Protein AF-A0A9E2PX39-F1 (afdb_monomer_lite)

Radius of gyration: 21.0 Å; chains: 1; bounding box: 62×56×50 Å

Secondary structure (DSSP, 8-state):
-PPTTPPPHHHHHHHHHHGGGGTTSEEEEES-TTTHHHHHHHHH-TT-EEEEE--SHHHHHHHHHHHT-----EE-SGGGGGGGGGGSSHHHHHHHHHHHHHHGGGSS--SHHHHHHHHHHHHHHHHHHHHHHHHHHHHHHH---SEEE-S-HHHHTTTS-TTSEEEEE--SSTTHHHHHHHHHHHHEE--PPP-----HHHHHHHHHHHTTSEEEEEESS--TTS-EEEEEEETTEEEEEEE---TTSPPEEEE---------PPPPPTT--

Sequence (273 aa):
MAFIGTINAETRKWLGNNGPAFDGRQVYVGCSGAFTVEQLLTRYAPKAKLWGNDVSLYSGVLGAYLAGQTFRLEVREEKFAWLSPYLADEEAKAATVMVLFEMLKYEKANNLFKQRHWMHYLNTFDKFHQGTVAKLQERKKETRIESYTSRDIFDLLDEIPQGAVVIAFLPTYAGGYERMFKRLEEIFDWDTPGYGLIDEDRKKRILTKMLERDYLYLDDHEWKGLPMVAVVRKARMKPVYIYSNMTALHRGVMKQQRHSEFVPFARLGDEDE

Foldseek 3Di:
DDFPQADDPLVLVQLLVLLCLQALFEEEEEQCRVVNSQLSNVVRRVNYAYEYEAQFPLVQLLQCLLQVHFWDKDFPDPVCNVCVVQPPGSLSSNLSLVLVLVLVVLVPVPDPVSVVSNVVCVVCVVVSSVVSSVVSVVSSVSGDHNHYDNEELLVVLVVDDQAHEYEYEDDADWPPVCVSRVVVCVGMDTPRYDYDICDPVNVVSSVVSNVSHWYKYKYLDDDPPFAWQEWEDEPPDRIITIGTPRPSRHRYYHYPDDPDDDDDDDPDDPVPD

Structure (mmCIF, N/CA/C/O backbone):
data_AF-A0A9E2PX39-F1
#
_entry.id   AF-A0A9E2PX39-F1
#
loop_
_atom_site.group_PDB
_atom_site.id
_atom_site.type_symbol
_atom_site.label_atom_id
_atom_site.label_alt_id
_atom_site.label_comp_id
_atom_site.label_asym_id
_atom_site.label_entity_id
_atom_site.label_seq_id
_atom_site.pdbx_PDB_ins_code
_atom_site.Cartn_x
_atom_site.Cartn_y
_atom_site.Cartn_z
_atom_site.occupancy
_atom_site.B_iso_or_equiv
_atom_site.auth_seq_id
_atom_site.auth_comp_id
_atom_site.auth_asym_id
_atom_site.auth_atom_id
_atom_site.pdbx_PDB_model_num
ATOM 1 N N . MET A 1 1 ? 15.849 4.634 -2.266 1.00 46.34 1 MET A N 1
ATOM 2 C CA . MET A 1 1 ? 14.468 4.798 -2.763 1.00 46.34 1 MET A CA 1
ATOM 3 C C . MET A 1 1 ? 13.531 4.816 -1.579 1.00 46.34 1 MET A C 1
ATOM 5 O O . MET A 1 1 ? 13.714 4.005 -0.680 1.00 46.34 1 MET A O 1
ATOM 9 N N . ALA A 1 2 ? 12.587 5.752 -1.565 1.00 56.06 2 ALA A N 1
ATOM 10 C CA . ALA A 1 2 ? 11.462 5.738 -0.638 1.00 56.06 2 ALA A CA 1
ATOM 11 C C . ALA A 1 2 ? 10.268 5.084 -1.350 1.00 56.06 2 ALA A C 1
ATOM 13 O O . ALA A 1 2 ? 10.069 5.342 -2.534 1.00 56.06 2 ALA A O 1
ATOM 14 N N . PHE A 1 3 ? 9.494 4.246 -0.659 1.00 63.44 3 PHE A N 1
ATOM 15 C CA . PHE A 1 3 ? 8.305 3.618 -1.240 1.00 63.44 3 PHE A CA 1
ATOM 16 C C . PHE A 1 3 ? 7.169 4.639 -1.394 1.00 63.44 3 PHE A C 1
ATOM 18 O O . PHE A 1 3 ? 6.905 5.434 -0.482 1.00 63.44 3 PHE A O 1
ATOM 25 N N . ILE A 1 4 ? 6.489 4.617 -2.539 1.00 69.69 4 ILE A N 1
ATOM 26 C CA . ILE A 1 4 ? 5.346 5.497 -2.811 1.00 69.69 4 ILE A CA 1
ATOM 27 C C . ILE A 1 4 ? 4.094 4.941 -2.128 1.00 69.69 4 ILE A C 1
ATOM 29 O O . ILE A 1 4 ? 3.886 3.736 -2.114 1.00 69.69 4 ILE A O 1
ATOM 33 N N . GLY A 1 5 ? 3.272 5.820 -1.544 1.00 71.69 5 GLY A N 1
ATOM 34 C CA . GLY A 1 5 ? 2.103 5.417 -0.750 1.00 71.69 5 GLY A CA 1
ATOM 35 C C . GLY A 1 5 ? 2.407 5.207 0.737 1.00 71.69 5 GLY A C 1
ATOM 36 O O . GLY A 1 5 ? 1.688 4.495 1.426 1.00 71.69 5 GLY A O 1
ATOM 37 N N . THR A 1 6 ? 3.488 5.808 1.246 1.00 81.56 6 THR A N 1
ATOM 38 C CA . THR A 1 6 ? 3.854 5.762 2.670 1.00 81.56 6 THR A CA 1
ATOM 39 C C . THR A 1 6 ? 3.131 6.865 3.451 1.00 81.56 6 THR A C 1
ATOM 41 O O . THR A 1 6 ? 3.206 8.040 3.081 1.00 81.56 6 THR A O 1
ATOM 44 N N . ILE A 1 7 ? 2.493 6.527 4.576 1.00 86.00 7 ILE A N 1
ATOM 45 C CA . ILE A 1 7 ? 1.929 7.529 5.498 1.00 86.00 7 ILE A CA 1
ATOM 46 C C . ILE A 1 7 ? 3.042 8.345 6.187 1.00 86.00 7 ILE A C 1
ATOM 48 O O . ILE A 1 7 ? 4.147 7.861 6.456 1.00 86.00 7 ILE A O 1
ATOM 52 N N . ASN A 1 8 ? 2.778 9.621 6.482 1.00 86.25 8 ASN A N 1
ATOM 53 C CA . ASN A 1 8 ? 3.804 10.521 7.019 1.00 86.25 8 ASN A CA 1
ATOM 54 C C . ASN A 1 8 ? 4.297 10.088 8.422 1.00 86.25 8 ASN A C 1
ATOM 56 O O . ASN A 1 8 ? 3.629 9.345 9.136 1.00 86.25 8 ASN A O 1
ATOM 60 N N . ALA A 1 9 ? 5.487 10.551 8.820 1.00 88.00 9 ALA A N 1
ATOM 61 C CA . ALA A 1 9 ? 6.159 10.110 10.049 1.00 88.00 9 ALA A CA 1
ATOM 62 C C . ALA A 1 9 ? 5.338 10.329 11.335 1.00 88.00 9 ALA A C 1
ATOM 64 O O . ALA A 1 9 ? 5.317 9.450 12.192 1.00 88.00 9 ALA A O 1
ATOM 65 N N . GLU A 1 10 ? 4.624 11.449 11.452 1.00 89.94 10 GLU A N 1
ATOM 66 C CA . GLU A 1 10 ? 3.798 11.737 12.630 1.00 89.94 10 GLU A CA 1
ATOM 67 C C . GLU A 1 10 ? 2.575 10.818 12.697 1.00 89.94 10 GLU A C 1
ATOM 69 O O . GLU A 1 10 ? 2.233 10.319 13.768 1.00 89.94 10 GLU A O 1
ATOM 74 N N . THR A 1 11 ? 1.956 10.516 11.550 1.00 89.94 11 THR A N 1
ATOM 75 C CA . THR A 1 11 ? 0.886 9.512 11.472 1.00 89.94 11 THR A CA 1
ATOM 76 C C . THR A 1 11 ? 1.407 8.125 11.841 1.00 89.94 11 THR A C 1
ATOM 78 O O . THR A 1 11 ? 0.744 7.421 12.595 1.00 89.94 11 THR A O 1
ATOM 81 N N . ARG A 1 12 ? 2.614 7.744 11.392 1.00 92.06 12 ARG A N 1
ATOM 82 C CA . ARG A 1 12 ? 3.245 6.473 11.791 1.00 92.06 12 ARG A CA 1
ATOM 83 C C . ARG A 1 12 ? 3.461 6.390 13.299 1.00 92.06 12 ARG A C 1
ATOM 85 O O . ARG A 1 12 ? 3.141 5.371 13.898 1.00 92.06 12 ARG A O 1
ATOM 92 N N . LYS A 1 13 ? 3.971 7.462 13.911 1.00 92.19 13 LYS A N 1
ATOM 93 C CA . LYS A 1 13 ? 4.187 7.543 15.362 1.00 92.19 13 LYS A CA 1
ATOM 94 C C . LYS A 1 13 ? 2.872 7.420 16.130 1.00 92.19 13 LYS A C 1
ATOM 96 O O . LYS A 1 13 ? 2.786 6.640 17.073 1.00 92.19 13 LYS A O 1
ATOM 101 N N . TRP A 1 14 ? 1.845 8.161 15.712 1.00 94.06 14 TRP A N 1
ATOM 102 C CA . TRP A 1 14 ? 0.529 8.084 16.341 1.00 94.06 14 TRP A CA 1
ATOM 103 C C . TRP A 1 14 ? -0.091 6.691 16.192 1.00 94.06 14 TRP A C 1
ATOM 105 O O . TRP A 1 14 ? -0.569 6.142 17.181 1.00 94.06 14 TRP A O 1
ATOM 115 N N . LEU A 1 15 ? -0.035 6.089 15.000 1.00 94.00 15 LEU A N 1
ATOM 116 C CA . LEU A 1 15 ? -0.575 4.750 14.769 1.00 94.00 15 LEU A CA 1
ATOM 117 C C . LEU A 1 15 ? 0.192 3.683 15.560 1.00 94.00 15 LEU A C 1
ATOM 119 O O . LEU A 1 15 ? -0.437 2.815 16.149 1.00 94.00 15 LEU A O 1
ATOM 123 N N . GLY A 1 16 ? 1.522 3.779 15.654 1.00 93.75 16 GLY A N 1
ATOM 124 C CA . GLY A 1 16 ? 2.330 2.876 16.479 1.00 93.75 16 GLY A CA 1
ATOM 125 C C . GLY A 1 16 ? 1.944 2.921 17.960 1.00 93.75 16 GLY A C 1
ATOM 126 O O . GLY A 1 16 ? 1.759 1.877 18.577 1.00 93.75 16 GLY A O 1
ATOM 127 N N . ASN A 1 17 ? 1.709 4.118 18.510 1.00 94.25 17 ASN A N 1
ATOM 128 C CA . ASN A 1 17 ? 1.218 4.278 19.886 1.00 94.25 17 ASN A CA 1
ATOM 129 C C . ASN A 1 17 ? -0.203 3.728 20.094 1.00 94.25 17 ASN A C 1
ATOM 131 O O . ASN A 1 17 ? -0.581 3.419 21.219 1.00 94.25 17 ASN A O 1
ATOM 135 N N . ASN A 1 18 ? -0.989 3.623 19.022 1.00 96.56 18 ASN A N 1
ATOM 136 C CA . ASN A 1 18 ? -2.349 3.089 19.038 1.00 96.56 18 ASN A CA 1
ATOM 137 C C . ASN A 1 18 ? -2.433 1.626 18.573 1.00 96.56 18 ASN A C 1
ATOM 139 O O . ASN A 1 18 ? -3.525 1.065 18.554 1.00 96.56 18 ASN A O 1
ATOM 143 N N . GLY A 1 19 ? -1.304 0.993 18.233 1.00 95.12 19 GLY A N 1
ATOM 144 C CA . GLY A 1 19 ? -1.237 -0.403 17.792 1.00 95.12 19 GLY A CA 1
ATOM 145 C C . GLY A 1 19 ? -1.994 -1.384 18.696 1.00 95.12 19 GLY A C 1
ATOM 146 O O . GLY A 1 19 ? -2.777 -2.171 18.164 1.00 95.12 19 GLY A O 1
ATOM 147 N N . PRO A 1 20 ? -1.892 -1.293 20.040 1.00 96.56 20 PRO A N 1
ATOM 148 C CA . PRO A 1 20 ? -2.621 -2.185 20.943 1.00 96.56 20 PRO A CA 1
ATOM 149 C C . PRO A 1 20 ? -4.145 -2.209 20.746 1.00 96.56 20 PRO A C 1
ATOM 151 O O . PRO A 1 20 ? -4.767 -3.230 21.017 1.00 96.56 20 PRO A O 1
ATOM 154 N N . ALA A 1 21 ? -4.758 -1.138 20.224 1.00 97.31 21 ALA A N 1
ATOM 155 C CA . ALA A 1 21 ? -6.198 -1.101 19.939 1.00 97.31 21 ALA A CA 1
ATOM 156 C C . ALA A 1 21 ? -6.625 -2.050 18.797 1.00 97.31 21 ALA A C 1
ATOM 158 O O . ALA A 1 21 ? -7.814 -2.337 18.633 1.00 97.31 21 ALA A O 1
ATOM 159 N N . PHE A 1 22 ? -5.663 -2.533 18.008 1.00 98.19 22 PHE A N 1
ATOM 160 C CA . PHE A 1 22 ? -5.862 -3.469 16.902 1.00 98.19 22 PHE A CA 1
ATOM 161 C C . PHE A 1 22 ? -5.425 -4.898 17.255 1.00 98.19 22 PHE A C 1
ATOM 163 O O . PHE A 1 22 ? -5.684 -5.818 16.477 1.00 98.19 22 PHE A O 1
ATOM 170 N N . ASP A 1 23 ? -4.763 -5.112 18.398 1.00 97.81 23 ASP A N 1
ATOM 171 C CA . ASP A 1 23 ? -4.173 -6.409 18.731 1.00 97.81 23 ASP A CA 1
ATOM 172 C C . ASP A 1 23 ? -5.246 -7.494 18.902 1.00 97.81 23 ASP A C 1
ATOM 174 O O . ASP A 1 23 ? -6.277 -7.293 19.541 1.00 97.81 23 ASP A O 1
ATOM 178 N N . GLY A 1 24 ? -5.022 -8.652 18.277 1.00 97.56 24 GLY A N 1
ATOM 179 C CA . GLY A 1 24 ? -5.975 -9.769 18.266 1.00 97.56 24 GLY A CA 1
ATOM 180 C C . GLY A 1 24 ? -7.207 -9.570 17.373 1.00 97.56 24 GLY A C 1
ATOM 181 O O . GLY A 1 24 ? -8.077 -10.441 17.344 1.00 97.56 24 GLY A O 1
ATOM 182 N N . ARG A 1 25 ? -7.302 -8.457 16.634 1.00 98.19 25 ARG A N 1
ATOM 183 C CA . ARG A 1 25 ? -8.437 -8.158 15.749 1.00 98.19 25 ARG A CA 1
ATOM 184 C C . ARG A 1 25 ? -8.169 -8.578 14.308 1.00 98.19 25 ARG A C 1
ATOM 186 O O . ARG A 1 25 ? -7.026 -8.762 13.894 1.00 98.19 25 ARG A O 1
ATOM 193 N N . GLN A 1 26 ? -9.243 -8.698 13.532 1.00 98.56 26 GLN A N 1
ATOM 194 C CA . GLN A 1 26 ? -9.159 -8.773 12.076 1.00 98.56 26 GLN A CA 1
ATOM 195 C C . GLN A 1 26 ? -9.143 -7.352 11.516 1.00 98.56 26 GLN A C 1
ATOM 197 O O . GLN A 1 26 ? -10.056 -6.583 11.813 1.00 98.56 26 GLN A O 1
ATOM 202 N N . VAL A 1 27 ? -8.115 -6.999 10.747 1.00 98.56 27 VAL A N 1
ATOM 203 C CA . VAL A 1 27 ? -7.910 -5.642 10.233 1.00 98.56 27 VAL A CA 1
ATOM 204 C C . VAL A 1 27 ? -7.732 -5.682 8.723 1.00 98.56 27 VAL A C 1
ATOM 206 O O . VAL A 1 27 ? -6.815 -6.322 8.215 1.00 98.56 27 VAL A O 1
ATOM 209 N N . TYR A 1 28 ? -8.589 -4.959 8.015 1.00 98.50 28 TYR A N 1
ATOM 210 C CA . TYR A 1 28 ? -8.543 -4.807 6.566 1.00 98.50 28 TYR A CA 1
ATOM 211 C C . TYR A 1 28 ? -8.064 -3.397 6.242 1.00 98.50 28 TYR A C 1
ATOM 213 O O . TYR A 1 28 ? -8.661 -2.416 6.685 1.00 98.50 28 TYR A O 1
ATOM 221 N N . VAL A 1 29 ? -6.973 -3.289 5.493 1.00 97.94 29 VAL A N 1
ATOM 222 C CA . VAL A 1 29 ? -6.355 -2.018 5.119 1.00 97.94 29 VAL A CA 1
ATOM 223 C C . VAL A 1 29 ? -6.632 -1.760 3.644 1.00 97.94 29 VAL A C 1
ATOM 225 O O . VAL A 1 29 ? -6.123 -2.463 2.781 1.00 97.94 29 VAL A O 1
ATOM 228 N N . GLY A 1 30 ? -7.464 -0.762 3.362 1.00 95.81 30 GLY A N 1
ATOM 229 C CA . GLY A 1 30 ? -7.747 -0.268 2.021 1.00 95.81 30 GLY A CA 1
ATOM 230 C C . GLY A 1 30 ? -6.781 0.835 1.597 1.00 95.81 30 GLY A C 1
ATOM 231 O O . GLY A 1 30 ? -6.400 1.691 2.403 1.00 95.81 30 GLY A O 1
ATOM 232 N N . CYS A 1 31 ? -6.440 0.839 0.308 1.00 93.19 31 CYS A N 1
ATOM 233 C CA . CYS A 1 31 ? -5.466 1.753 -0.293 1.00 93.19 31 CYS A CA 1
ATOM 234 C C . CYS A 1 31 ? -4.089 1.670 0.395 1.00 93.19 31 CYS A C 1
ATOM 236 O O . CYS A 1 31 ? -3.500 2.685 0.775 1.00 93.19 31 CYS A O 1
ATOM 238 N N . SER A 1 32 ? -3.591 0.443 0.579 1.00 92.94 32 SER A N 1
ATOM 239 C CA . SER A 1 32 ? -2.358 0.132 1.307 1.00 92.94 32 SER A CA 1
ATOM 240 C C . SER A 1 32 ? -1.118 0.849 0.769 1.00 92.94 32 SER A C 1
ATOM 242 O O . SER A 1 32 ? -0.208 1.149 1.549 1.00 92.94 32 SER A O 1
ATOM 244 N N . GLY A 1 33 ? -1.036 1.122 -0.538 1.00 91.00 33 GLY A N 1
ATOM 245 C CA . GLY A 1 33 ? 0.121 1.754 -1.168 1.00 91.00 33 GLY A CA 1
ATOM 246 C C . GLY A 1 33 ? 1.426 1.011 -0.862 1.00 91.00 33 GLY A C 1
ATOM 247 O O . GLY A 1 33 ? 1.697 -0.084 -1.345 1.00 91.00 33 GLY A O 1
ATOM 248 N N . ALA A 1 34 ? 2.236 1.600 0.019 1.00 91.38 34 ALA A N 1
ATOM 249 C CA . ALA A 1 34 ? 3.460 0.995 0.534 1.00 91.38 34 ALA A CA 1
ATOM 250 C C . ALA A 1 34 ? 3.239 0.176 1.819 1.00 91.38 34 ALA A C 1
ATOM 252 O O . ALA A 1 34 ? 4.140 0.134 2.653 1.00 91.38 34 ALA A O 1
ATOM 253 N N . PHE A 1 35 ? 2.074 -0.411 2.067 1.00 94.94 35 PHE A N 1
ATOM 254 C CA . PHE A 1 35 ? 1.819 -1.332 3.188 1.00 94.94 35 PHE A CA 1
ATOM 255 C C . PHE A 1 35 ? 2.366 -0.849 4.548 1.00 94.94 35 PHE A C 1
ATOM 257 O O . PHE A 1 35 ? 2.993 -1.591 5.310 1.00 94.94 35 PHE A O 1
ATOM 264 N N . THR A 1 36 ? 2.309 0.464 4.792 1.00 94.06 36 THR A N 1
ATOM 265 C CA . THR A 1 36 ? 2.993 1.082 5.941 1.00 94.06 36 THR A CA 1
ATOM 266 C C . THR A 1 36 ? 2.186 0.887 7.217 1.00 94.06 36 THR A C 1
ATOM 268 O O . THR A 1 36 ? 2.761 0.764 8.296 1.00 94.06 36 THR A O 1
ATOM 271 N N . VAL A 1 37 ? 0.860 0.845 7.091 1.00 95.19 37 VAL A N 1
ATOM 272 C CA . VAL A 1 37 ? -0.050 0.511 8.188 1.00 95.19 37 VAL A CA 1
ATOM 273 C C . VAL A 1 37 ? 0.215 -0.924 8.636 1.00 95.19 37 VAL A C 1
ATOM 275 O O . VAL A 1 37 ? 0.397 -1.171 9.821 1.00 95.19 37 VAL A O 1
ATOM 278 N N . GLU A 1 38 ? 0.341 -1.846 7.691 1.00 96.94 38 GLU A N 1
ATOM 279 C CA . GLU A 1 38 ? 0.550 -3.270 7.921 1.00 96.94 38 GLU A CA 1
ATOM 280 C C . GLU A 1 38 ? 1.895 -3.540 8.596 1.00 96.94 38 GLU A C 1
ATOM 282 O O . GLU A 1 38 ? 1.950 -4.291 9.567 1.00 96.94 38 GLU A O 1
ATOM 287 N N . GLN A 1 39 ? 2.964 -2.861 8.167 1.00 95.31 39 GLN A N 1
ATOM 288 C CA . GLN A 1 39 ? 4.263 -2.886 8.857 1.00 95.31 39 GLN A CA 1
ATOM 289 C C . GLN A 1 39 ? 4.148 -2.438 10.320 1.00 95.31 39 GLN A C 1
ATOM 291 O O . GLN A 1 39 ? 4.678 -3.079 11.227 1.00 95.31 39 GLN A O 1
ATOM 296 N N . LEU A 1 40 ? 3.439 -1.334 10.575 1.00 95.44 40 LEU A N 1
ATOM 297 C CA . LEU A 1 40 ? 3.265 -0.825 11.936 1.00 95.44 40 LEU A CA 1
ATOM 298 C C . LEU A 1 40 ? 2.437 -1.778 12.791 1.00 95.44 40 LEU A C 1
ATOM 300 O O . LEU A 1 40 ? 2.822 -2.066 13.921 1.00 95.44 40 LEU A O 1
ATOM 304 N N . LEU A 1 41 ? 1.327 -2.289 12.266 1.00 96.81 41 LEU A N 1
ATOM 305 C CA . LEU A 1 41 ? 0.475 -3.218 12.998 1.00 96.81 41 LEU A CA 1
ATOM 306 C C . LEU A 1 41 ? 1.167 -4.563 13.227 1.00 96.81 41 LEU A C 1
ATOM 308 O O . LEU A 1 41 ? 1.027 -5.125 14.303 1.00 96.81 41 LEU A O 1
ATOM 312 N N . THR A 1 42 ? 2.009 -5.031 12.305 1.00 96.69 42 THR A N 1
ATOM 313 C CA . THR A 1 42 ? 2.848 -6.219 12.543 1.00 96.69 42 THR A CA 1
ATOM 314 C C . THR A 1 42 ? 3.722 -6.038 13.788 1.00 96.69 42 THR A C 1
ATOM 316 O O . THR A 1 42 ? 3.850 -6.953 14.600 1.00 96.69 42 THR A O 1
ATOM 319 N N . ARG A 1 43 ? 4.283 -4.836 13.980 1.00 95.81 43 ARG A N 1
ATOM 320 C CA . ARG A 1 43 ? 5.162 -4.517 15.113 1.00 95.81 43 ARG A CA 1
ATOM 321 C C . ARG A 1 43 ? 4.419 -4.226 16.419 1.00 95.81 43 ARG A C 1
ATOM 323 O O . ARG A 1 43 ? 4.892 -4.616 17.482 1.00 95.81 43 ARG A O 1
ATOM 330 N N . TYR A 1 44 ? 3.312 -3.491 16.354 1.00 96.62 44 TYR A N 1
ATOM 331 C CA . TYR A 1 44 ? 2.630 -2.934 17.531 1.00 96.62 44 TYR A CA 1
ATOM 332 C C . TYR A 1 44 ? 1.287 -3.611 17.855 1.00 96.62 44 TYR A C 1
ATOM 334 O O . TYR A 1 44 ? 0.668 -3.275 18.861 1.00 96.62 44 TYR A O 1
ATOM 342 N N . ALA A 1 45 ? 0.853 -4.561 17.026 1.00 97.44 45 ALA A N 1
ATOM 343 C CA . ALA A 1 45 ? -0.341 -5.390 17.188 1.00 97.44 45 ALA A CA 1
ATOM 344 C C . ALA A 1 45 ? -0.043 -6.843 16.730 1.00 97.44 45 ALA A C 1
ATOM 346 O O . ALA A 1 45 ? -0.633 -7.338 15.765 1.00 97.44 45 ALA A O 1
ATOM 347 N N . PRO A 1 46 ? 0.910 -7.547 17.373 1.00 96.00 46 PRO A N 1
ATOM 348 C CA . PRO A 1 46 ? 1.471 -8.811 16.883 1.00 96.00 46 PRO A CA 1
ATOM 349 C C . PRO A 1 46 ? 0.479 -9.983 16.809 1.00 96.00 46 PRO A C 1
ATOM 351 O O . PRO A 1 46 ? 0.805 -11.022 16.230 1.00 96.00 46 PRO A O 1
ATOM 354 N N . LYS A 1 47 ? -0.730 -9.867 17.363 1.00 97.56 47 LYS A N 1
ATOM 355 C CA . LYS A 1 47 ? -1.813 -10.859 17.239 1.00 97.56 47 LYS A CA 1
ATOM 356 C C . LYS A 1 47 ? -2.893 -10.444 16.237 1.00 97.56 47 LYS A C 1
ATOM 358 O O . LYS A 1 47 ? -3.809 -11.225 15.995 1.00 97.56 47 LYS A O 1
ATOM 363 N N . ALA A 1 48 ? -2.816 -9.241 15.667 1.00 98.12 48 ALA A N 1
ATOM 364 C CA . ALA A 1 48 ? -3.745 -8.797 14.636 1.00 98.12 48 ALA A CA 1
ATOM 365 C C . ALA A 1 48 ? -3.571 -9.615 13.351 1.00 98.12 48 ALA A C 1
ATOM 367 O O . ALA A 1 48 ? -2.448 -9.871 12.908 1.00 98.12 48 ALA A O 1
ATOM 368 N N . LYS A 1 49 ? -4.686 -9.991 12.732 1.00 98.44 49 LYS A N 1
ATOM 369 C CA . LYS A 1 49 ? -4.712 -10.591 11.396 1.00 98.44 49 LYS A CA 1
ATOM 370 C C . LYS A 1 49 ? -4.944 -9.482 10.380 1.00 98.44 49 LYS A C 1
ATOM 372 O O . LYS A 1 49 ? -5.895 -8.719 10.544 1.00 98.44 49 LYS A O 1
ATOM 377 N N . LEU A 1 50 ? -4.063 -9.357 9.391 1.00 98.44 50 LEU A N 1
ATOM 378 C CA . LEU A 1 50 ? -4.008 -8.192 8.506 1.00 98.44 50 LEU A CA 1
ATOM 379 C C . LEU A 1 50 ? -4.299 -8.590 7.058 1.00 98.44 50 LEU A C 1
ATOM 381 O O . LEU A 1 50 ? -3.638 -9.474 6.527 1.00 98.44 50 LEU A O 1
ATOM 385 N N . TRP A 1 51 ? -5.227 -7.899 6.405 1.00 98.50 51 TRP A N 1
ATOM 386 C CA . TRP A 1 51 ? -5.506 -8.039 4.975 1.00 98.50 51 TRP A CA 1
ATOM 387 C C . TRP A 1 51 ? -5.214 -6.721 4.271 1.00 98.50 51 TRP A C 1
ATOM 389 O O . TRP A 1 51 ? -5.716 -5.679 4.689 1.00 98.50 51 TRP A O 1
ATOM 399 N N . GLY A 1 52 ? -4.401 -6.765 3.217 1.00 97.88 52 GLY A N 1
ATOM 400 C CA . GLY A 1 52 ? -4.049 -5.587 2.427 1.00 97.88 52 GLY A CA 1
ATOM 401 C C . GLY A 1 52 ? -4.902 -5.456 1.168 1.00 97.88 52 GLY A C 1
ATOM 402 O O . GLY A 1 52 ? -5.286 -6.455 0.554 1.00 97.88 52 GLY A O 1
ATOM 403 N N . ASN A 1 53 ? -5.166 -4.225 0.746 1.00 97.25 53 ASN A N 1
ATOM 404 C CA . ASN A 1 53 ? -5.934 -3.940 -0.456 1.00 97.25 53 ASN A CA 1
ATOM 405 C C . ASN A 1 53 ? -5.452 -2.664 -1.152 1.00 97.25 53 ASN A C 1
ATOM 407 O O . ASN A 1 53 ? -5.287 -1.619 -0.529 1.00 97.25 53 ASN A O 1
ATOM 411 N N . ASP A 1 54 ? -5.268 -2.736 -2.466 1.00 95.81 54 ASP A N 1
ATOM 412 C CA . ASP A 1 54 ? -4.939 -1.588 -3.314 1.00 95.81 54 ASP A CA 1
ATOM 413 C C . ASP A 1 54 ? -5.161 -1.960 -4.782 1.00 95.81 54 ASP A C 1
ATOM 415 O O . ASP A 1 54 ? -4.951 -3.112 -5.137 1.00 95.81 54 ASP A O 1
ATOM 419 N N . VAL A 1 55 ? -5.534 -1.015 -5.641 1.00 94.56 55 VAL A N 1
ATOM 420 C CA . VAL A 1 55 ? -5.869 -1.289 -7.052 1.00 94.56 55 VAL A CA 1
ATOM 421 C C . VAL A 1 55 ? -4.700 -1.087 -8.019 1.00 94.56 55 VAL A C 1
ATOM 423 O O . VAL A 1 55 ? -4.800 -1.450 -9.185 1.00 94.56 55 VAL A O 1
ATOM 426 N N . SER A 1 56 ? -3.599 -0.480 -7.574 1.00 94.38 56 SER A N 1
ATOM 427 C CA . SER A 1 56 ? -2.479 -0.150 -8.460 1.00 94.38 56 SER A CA 1
ATOM 428 C C . SER A 1 56 ? -1.555 -1.342 -8.703 1.00 94.38 56 SER A C 1
ATOM 430 O O . SER A 1 56 ? -1.278 -2.118 -7.789 1.00 94.38 56 SER A O 1
ATOM 432 N N . LEU A 1 57 ? -0.975 -1.430 -9.905 1.00 95.94 57 LEU A N 1
ATOM 433 C CA . LEU A 1 57 ? 0.031 -2.447 -10.239 1.00 95.94 57 LEU A CA 1
ATOM 434 C C . LEU A 1 57 ? 1.213 -2.445 -9.252 1.00 95.94 57 LEU A C 1
ATOM 436 O O . LEU A 1 57 ? 1.676 -3.503 -8.828 1.00 95.94 57 LEU A O 1
ATOM 440 N N . TYR A 1 58 ? 1.686 -1.255 -8.860 1.00 95.31 58 TYR A N 1
ATOM 441 C CA . TYR A 1 58 ? 2.797 -1.096 -7.916 1.00 95.31 58 TYR A CA 1
ATOM 442 C C . TYR A 1 58 ? 2.503 -1.758 -6.565 1.00 95.31 58 TYR A C 1
ATOM 444 O O . TYR A 1 58 ? 3.329 -2.508 -6.042 1.00 95.31 58 TYR A O 1
ATOM 452 N N . SER A 1 59 ? 1.323 -1.492 -6.006 1.00 95.31 59 SER A N 1
ATOM 453 C C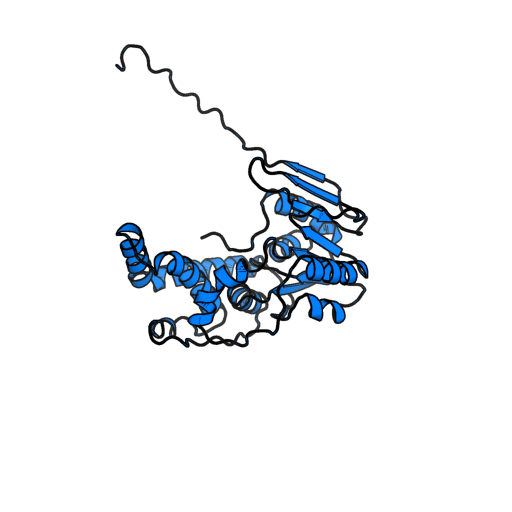A . SER A 1 59 ? 0.891 -2.113 -4.757 1.00 95.31 59 SER A CA 1
ATOM 454 C C . SER A 1 59 ? 0.513 -3.583 -4.955 1.00 95.31 59 SER A C 1
ATOM 456 O O . SER A 1 59 ? 0.705 -4.369 -4.037 1.00 95.31 59 SER A O 1
ATOM 458 N N . GLY A 1 60 ? 0.050 -3.963 -6.149 1.00 96.81 60 GLY A N 1
ATOM 459 C CA . GLY A 1 60 ? -0.286 -5.328 -6.554 1.00 96.81 60 GLY A CA 1
ATOM 460 C C . GLY A 1 60 ? 0.858 -6.309 -6.393 1.00 96.81 60 GLY A C 1
ATOM 461 O O . GLY A 1 60 ? 0.774 -7.249 -5.601 1.00 96.81 60 GLY A O 1
ATOM 462 N N . VAL A 1 61 ? 1.964 -6.045 -7.087 1.00 97.75 61 VAL A N 1
ATOM 463 C CA . VAL A 1 61 ? 3.155 -6.903 -7.011 1.00 97.75 61 VAL A CA 1
ATOM 464 C C . VAL A 1 61 ? 3.733 -6.953 -5.597 1.00 97.75 61 VAL A C 1
ATOM 466 O O . VAL A 1 61 ? 4.163 -8.008 -5.138 1.00 97.75 61 VAL A O 1
ATOM 469 N N . LEU A 1 62 ? 3.710 -5.824 -4.879 1.00 97.25 62 LEU A N 1
ATOM 470 C CA . LEU A 1 62 ? 4.220 -5.747 -3.514 1.00 97.25 62 LEU A CA 1
ATOM 471 C C . LEU A 1 62 ? 3.329 -6.525 -2.541 1.00 97.25 62 LEU A C 1
ATOM 473 O O . LEU A 1 62 ? 3.836 -7.287 -1.723 1.00 97.25 62 LEU A O 1
ATOM 477 N N . GLY A 1 63 ? 2.014 -6.346 -2.632 1.00 97.44 63 GLY A N 1
ATOM 478 C CA . GLY A 1 63 ? 1.032 -7.012 -1.789 1.00 97.44 63 GLY A CA 1
ATOM 479 C C . GLY A 1 63 ? 1.049 -8.518 -1.977 1.00 97.44 63 GLY A C 1
ATOM 480 O O . GLY A 1 63 ? 1.104 -9.249 -0.992 1.00 97.44 63 GLY A O 1
ATOM 481 N N . ALA A 1 64 ? 1.097 -8.986 -3.226 1.00 97.88 64 ALA A N 1
ATOM 482 C CA . ALA A 1 64 ? 1.204 -10.408 -3.522 1.00 97.88 64 ALA A CA 1
ATOM 483 C C . ALA A 1 64 ? 2.497 -11.014 -2.956 1.00 97.88 64 ALA A C 1
ATOM 485 O O . ALA A 1 64 ? 2.442 -12.005 -2.228 1.00 97.88 64 ALA A O 1
ATOM 486 N N . TYR A 1 65 ? 3.647 -10.364 -3.171 1.00 98.19 65 TYR A N 1
ATOM 487 C CA . TYR A 1 65 ? 4.922 -10.804 -2.597 1.00 98.19 65 TYR A CA 1
ATOM 488 C C . TYR A 1 65 ? 4.892 -10.878 -1.059 1.00 98.19 65 TYR A C 1
ATOM 490 O O . TYR A 1 65 ? 5.354 -11.870 -0.477 1.00 98.19 65 TYR A O 1
ATOM 498 N N . LEU A 1 66 ? 4.340 -9.854 -0.394 1.00 97.75 66 LEU A N 1
ATOM 499 C CA . LEU A 1 66 ? 4.227 -9.801 1.069 1.00 97.75 66 LEU A CA 1
ATOM 500 C C . LEU A 1 66 ? 3.266 -10.865 1.616 1.00 97.75 66 LEU A C 1
ATOM 502 O O . LEU A 1 66 ? 3.544 -11.435 2.667 1.00 97.75 66 LEU A O 1
ATOM 506 N N . ALA A 1 67 ? 2.188 -11.169 0.892 1.00 97.69 67 ALA A N 1
ATOM 507 C CA . ALA A 1 67 ? 1.224 -12.212 1.245 1.00 97.69 67 ALA A CA 1
ATOM 508 C C . ALA A 1 67 ? 1.679 -13.629 0.852 1.00 97.69 67 ALA A C 1
ATOM 510 O O . ALA A 1 67 ? 1.009 -14.602 1.184 1.00 97.69 67 ALA A O 1
ATOM 511 N N . GLY A 1 68 ? 2.787 -13.771 0.114 1.00 97.56 68 GLY A N 1
ATOM 512 C CA . GLY A 1 68 ? 3.192 -15.060 -0.456 1.00 97.56 68 GLY A CA 1
ATOM 513 C C . GLY A 1 68 ? 2.218 -15.587 -1.517 1.00 97.56 68 GLY A C 1
ATOM 514 O O . GLY A 1 68 ? 2.135 -16.794 -1.726 1.00 97.56 68 GLY A O 1
ATOM 515 N N . GLN A 1 69 ? 1.472 -14.692 -2.164 1.00 97.88 69 GLN A N 1
ATOM 516 C CA . GLN A 1 69 ? 0.543 -14.999 -3.245 1.00 97.88 69 GLN A CA 1
ATOM 517 C C . GLN A 1 69 ? 1.224 -14.864 -4.600 1.00 97.88 69 GLN A C 1
ATOM 519 O O . GLN A 1 69 ? 2.130 -14.048 -4.763 1.00 97.88 69 GLN A O 1
ATOM 524 N N . THR A 1 70 ? 0.728 -15.608 -5.585 1.00 97.56 70 THR A N 1
ATOM 525 C CA . THR A 1 70 ? 1.156 -15.430 -6.969 1.00 97.56 70 THR A CA 1
ATOM 526 C C . THR A 1 70 ? 0.596 -14.144 -7.568 1.00 97.56 70 THR A C 1
ATOM 528 O O . THR A 1 70 ? -0.441 -13.633 -7.138 1.00 97.56 70 THR A O 1
ATOM 531 N N . PHE A 1 71 ? 1.287 -13.612 -8.577 1.00 97.81 71 PHE A N 1
ATOM 532 C CA . PHE A 1 71 ? 0.842 -12.423 -9.304 1.00 97.81 71 PHE A CA 1
ATOM 533 C C . PHE A 1 71 ? 1.211 -12.530 -10.783 1.00 97.81 71 PHE A C 1
ATOM 535 O O . PHE A 1 71 ? 2.395 -12.639 -11.127 1.00 97.81 71 PHE A O 1
ATOM 542 N N . ARG A 1 72 ? 0.214 -12.505 -11.674 1.00 97.25 72 ARG A N 1
ATOM 543 C CA . ARG A 1 72 ? 0.456 -12.492 -13.121 1.00 97.25 72 ARG A CA 1
ATOM 544 C C . ARG A 1 72 ? 1.023 -11.135 -13.528 1.00 97.25 72 ARG A C 1
ATOM 546 O O . ARG A 1 72 ? 0.429 -10.100 -13.243 1.00 97.25 72 ARG A O 1
ATOM 553 N N . LEU A 1 73 ? 2.172 -11.154 -14.197 1.00 98.06 73 LEU A N 1
ATOM 554 C CA . LEU A 1 73 ? 2.808 -9.957 -14.730 1.00 98.06 73 LEU A CA 1
ATOM 555 C C . LEU A 1 73 ? 3.641 -10.313 -15.955 1.00 98.06 73 LEU A C 1
ATOM 557 O O . LEU A 1 73 ? 4.594 -11.083 -15.853 1.00 98.06 73 LEU A O 1
ATOM 561 N N . GLU A 1 74 ? 3.298 -9.724 -17.091 1.00 97.44 74 GLU A N 1
ATOM 562 C CA . GLU A 1 74 ? 3.935 -9.982 -18.380 1.00 97.44 74 GLU A CA 1
ATOM 563 C C . GLU A 1 74 ? 4.360 -8.662 -19.020 1.00 97.44 74 GLU A C 1
ATOM 565 O O . GLU A 1 74 ? 3.693 -7.641 -18.872 1.00 97.44 74 GLU A O 1
ATOM 570 N N . VAL A 1 75 ? 5.483 -8.653 -19.737 1.00 98.12 75 VAL A N 1
ATOM 571 C CA . VAL A 1 75 ? 5.882 -7.468 -20.506 1.00 98.12 75 VAL A CA 1
ATOM 572 C C . VAL A 1 75 ? 5.041 -7.406 -21.777 1.00 98.12 75 VAL A C 1
ATOM 574 O O . VAL A 1 75 ? 5.072 -8.333 -22.582 1.00 98.12 75 VAL A O 1
ATOM 577 N N . ARG A 1 76 ? 4.329 -6.297 -21.979 1.00 97.31 76 ARG A N 1
ATOM 578 C CA . ARG A 1 76 ? 3.557 -6.017 -23.197 1.00 97.31 76 ARG A CA 1
ATOM 579 C C . ARG A 1 76 ? 4.335 -5.169 -24.198 1.00 97.31 76 ARG A C 1
ATOM 581 O O . ARG A 1 76 ? 4.196 -5.352 -25.403 1.00 97.31 76 ARG A O 1
ATOM 588 N N . GLU A 1 77 ? 5.126 -4.214 -23.719 1.00 97.31 77 GLU A N 1
ATOM 589 C CA . GLU A 1 77 ? 5.865 -3.303 -24.592 1.00 97.31 77 GLU A CA 1
ATOM 590 C C . GLU A 1 77 ? 7.228 -3.890 -24.984 1.00 97.31 77 GLU A C 1
ATOM 592 O O . GLU A 1 77 ? 8.103 -4.063 -24.139 1.00 97.31 77 GLU A O 1
ATOM 597 N N . GLU A 1 78 ? 7.441 -4.130 -26.281 1.00 96.88 78 GLU A N 1
ATOM 598 C CA . GLU A 1 78 ? 8.657 -4.766 -26.821 1.00 96.88 78 GLU A CA 1
ATOM 599 C C . GLU A 1 78 ? 9.957 -4.067 -26.388 1.00 96.88 78 GLU A C 1
ATOM 601 O O . GLU A 1 78 ? 10.942 -4.721 -26.049 1.00 96.88 78 GLU A O 1
ATOM 606 N N . LYS A 1 79 ? 9.945 -2.730 -26.287 1.00 96.00 79 LYS A N 1
ATOM 607 C CA . LYS A 1 79 ? 11.076 -1.921 -25.792 1.00 96.00 79 LYS A CA 1
ATOM 608 C C . LYS A 1 79 ? 11.558 -2.351 -24.396 1.00 96.00 79 LYS A C 1
ATOM 610 O O . LYS A 1 79 ? 12.709 -2.101 -24.037 1.00 96.00 79 LYS A O 1
ATOM 615 N N . PHE A 1 80 ? 10.694 -2.984 -23.609 1.00 97.75 80 PHE A N 1
ATOM 616 C CA . PHE A 1 80 ? 10.971 -3.460 -22.259 1.00 97.75 80 PHE A CA 1
ATOM 617 C C . PHE A 1 80 ? 11.089 -4.986 -22.162 1.00 97.75 80 PHE A C 1
ATOM 619 O O . PHE A 1 80 ? 11.207 -5.504 -21.056 1.00 97.75 80 PHE A O 1
ATOM 626 N N . ALA A 1 81 ? 11.119 -5.719 -23.283 1.00 97.50 81 ALA A N 1
ATOM 627 C CA . ALA A 1 81 ? 11.233 -7.184 -23.292 1.00 97.50 81 ALA A CA 1
ATOM 628 C C . ALA A 1 81 ? 12.489 -7.702 -22.563 1.00 97.50 81 ALA A C 1
ATOM 630 O O . ALA A 1 81 ? 12.501 -8.804 -22.023 1.00 97.50 81 ALA A O 1
ATOM 631 N N . TRP A 1 82 ? 13.534 -6.878 -22.466 1.00 97.38 82 TRP A N 1
ATOM 632 C CA . TRP A 1 82 ? 14.734 -7.173 -21.679 1.00 97.38 82 TRP A CA 1
ATOM 633 C C . TRP A 1 82 ? 14.465 -7.359 -20.172 1.00 97.38 82 TRP A C 1
ATOM 635 O O . TRP A 1 82 ? 15.335 -7.863 -19.468 1.00 97.38 82 TRP A O 1
ATOM 645 N N . LEU A 1 83 ? 13.283 -6.981 -19.666 1.00 98.12 83 LEU A N 1
ATOM 646 C CA . LEU A 1 83 ? 12.878 -7.196 -18.275 1.00 98.12 83 LEU A CA 1
ATOM 647 C C . LEU A 1 83 ? 12.488 -8.644 -17.964 1.00 98.12 83 LEU A C 1
ATOM 649 O O . LEU A 1 83 ? 12.463 -8.997 -16.789 1.00 98.12 83 LEU A O 1
ATOM 653 N N . SER A 1 84 ? 12.196 -9.486 -18.964 1.00 96.56 84 SER A N 1
ATOM 654 C CA . SER A 1 84 ? 11.707 -10.858 -18.752 1.00 96.56 84 SER A CA 1
ATOM 655 C C . SER A 1 84 ? 12.538 -11.702 -17.768 1.00 96.56 84 SER A C 1
ATOM 657 O O . SER A 1 84 ? 11.927 -12.367 -16.930 1.00 96.56 84 SER A O 1
ATOM 659 N N . PRO A 1 85 ? 13.889 -11.656 -17.765 1.00 96.50 85 PRO A N 1
ATOM 660 C CA . PRO A 1 85 ? 14.695 -12.383 -16.779 1.00 96.50 85 PRO A CA 1
ATOM 661 C C . PRO A 1 85 ? 14.455 -11.949 -15.324 1.00 96.50 85 PRO A C 1
ATOM 663 O O . PRO A 1 85 ? 14.717 -12.716 -14.404 1.00 96.50 85 PRO A O 1
ATOM 666 N N . TYR A 1 86 ? 13.936 -10.739 -15.104 1.00 98.06 86 TYR A N 1
ATOM 667 C CA . TYR A 1 86 ? 13.680 -10.161 -13.785 1.00 98.06 86 TYR A CA 1
ATOM 668 C C . TYR A 1 86 ? 12.229 -10.355 -13.304 1.00 98.06 86 TYR A C 1
ATOM 670 O O . TYR A 1 86 ? 11.811 -9.719 -12.334 1.00 98.06 86 TYR A O 1
ATOM 678 N N . LEU A 1 87 ? 11.446 -11.209 -13.973 1.00 97.75 87 LEU A N 1
ATOM 679 C CA . LEU A 1 87 ? 10.043 -11.503 -13.642 1.00 97.75 87 LEU A CA 1
ATOM 680 C C . LEU A 1 87 ? 9.814 -12.971 -13.238 1.00 97.75 87 LEU A C 1
ATOM 682 O O . LEU A 1 87 ? 8.682 -13.447 -13.284 1.00 97.75 87 LEU A O 1
ATOM 686 N N . ALA A 1 88 ? 10.880 -13.691 -12.875 1.00 95.06 88 ALA A N 1
ATOM 687 C CA . ALA A 1 88 ? 10.843 -15.136 -12.630 1.00 95.06 88 ALA A CA 1
ATOM 688 C C . ALA A 1 88 ? 9.920 -15.547 -11.468 1.00 95.06 88 ALA A C 1
ATOM 690 O O . ALA A 1 88 ? 9.249 -16.573 -11.550 1.00 95.06 88 ALA A O 1
ATOM 691 N N . ASP A 1 89 ? 9.870 -14.739 -10.409 1.00 97.50 89 ASP A N 1
ATOM 692 C CA . ASP A 1 89 ? 9.059 -14.969 -9.215 1.00 97.50 89 ASP A CA 1
ATOM 693 C C . ASP A 1 89 ? 8.548 -13.645 -8.619 1.00 97.50 89 ASP A C 1
ATOM 695 O O . ASP A 1 89 ? 8.802 -12.554 -9.137 1.00 97.50 89 ASP A O 1
ATOM 699 N N . GLU A 1 90 ? 7.806 -13.742 -7.520 1.00 97.94 90 GLU A N 1
ATOM 700 C CA . GLU A 1 90 ? 7.023 -12.629 -6.976 1.00 97.94 90 GLU A CA 1
ATOM 701 C C . GLU A 1 90 ? 7.919 -11.575 -6.321 1.00 97.94 90 GLU A C 1
ATOM 703 O O . GLU A 1 90 ? 7.626 -10.378 -6.367 1.00 97.94 90 GLU A O 1
ATOM 708 N N . GLU A 1 91 ? 9.048 -12.012 -5.765 1.00 97.94 91 GLU A N 1
ATOM 709 C CA . GLU A 1 91 ? 10.082 -11.135 -5.228 1.00 97.94 91 GLU A CA 1
ATOM 710 C C . GLU A 1 91 ? 10.760 -10.354 -6.355 1.00 97.94 91 GLU A C 1
ATOM 712 O O . GLU A 1 91 ? 10.869 -9.123 -6.293 1.00 97.94 91 GLU A O 1
ATOM 717 N N . ALA A 1 92 ? 11.152 -11.061 -7.418 1.00 98.12 92 ALA A N 1
ATOM 718 C CA . ALA A 1 92 ? 11.772 -10.476 -8.592 1.00 98.12 92 ALA A CA 1
ATOM 719 C C . ALA A 1 92 ? 10.828 -9.486 -9.289 1.00 98.12 92 ALA A C 1
ATOM 721 O O . ALA A 1 92 ? 11.250 -8.369 -9.597 1.00 98.12 92 ALA A O 1
ATOM 722 N N . LYS A 1 93 ? 9.543 -9.831 -9.463 1.00 98.56 93 LYS A N 1
ATOM 723 C CA . LYS A 1 93 ? 8.512 -8.943 -10.031 1.00 98.56 93 LYS A CA 1
ATOM 724 C C . LYS A 1 93 ? 8.351 -7.665 -9.212 1.00 98.56 93 LYS A C 1
ATOM 726 O O . LYS A 1 93 ? 8.376 -6.571 -9.780 1.00 98.56 93 LYS A O 1
ATOM 731 N N . ALA A 1 94 ? 8.230 -7.780 -7.887 1.00 98.12 94 ALA A N 1
ATOM 732 C CA . ALA A 1 94 ? 8.102 -6.619 -7.011 1.00 98.12 94 ALA A CA 1
ATOM 733 C C . ALA A 1 94 ? 9.329 -5.697 -7.109 1.00 98.12 94 ALA A C 1
ATOM 735 O O . ALA A 1 94 ? 9.178 -4.485 -7.287 1.00 98.12 94 ALA A O 1
ATOM 736 N N . ALA A 1 95 ? 10.544 -6.257 -7.072 1.00 98.25 95 ALA A N 1
ATOM 737 C CA . ALA A 1 95 ? 11.774 -5.484 -7.234 1.00 98.25 95 ALA A CA 1
ATOM 738 C C . ALA A 1 95 ? 11.852 -4.801 -8.609 1.00 98.25 95 ALA A C 1
ATOM 740 O O . ALA A 1 95 ? 12.172 -3.612 -8.690 1.00 98.25 95 ALA A O 1
ATOM 741 N N . THR A 1 96 ? 11.499 -5.518 -9.676 1.00 98.44 96 THR A N 1
ATOM 742 C CA . THR A 1 96 ? 11.493 -5.009 -11.051 1.00 98.44 96 THR A CA 1
ATOM 743 C C . THR A 1 96 ? 10.578 -3.811 -11.209 1.00 98.44 96 THR A C 1
ATOM 745 O O . THR A 1 96 ? 11.025 -2.764 -11.679 1.00 98.44 96 THR A O 1
ATOM 748 N N . VAL A 1 97 ? 9.323 -3.920 -10.766 1.00 98.00 97 VAL A N 1
ATOM 749 C CA . VAL A 1 97 ? 8.362 -2.814 -10.849 1.00 98.00 97 VAL A CA 1
ATOM 750 C C . VAL A 1 97 ? 8.850 -1.608 -10.054 1.00 98.00 97 VAL A C 1
ATOM 752 O O . VAL A 1 97 ? 8.757 -0.484 -10.538 1.00 98.00 97 VAL A O 1
ATOM 755 N N . MET A 1 98 ? 9.428 -1.809 -8.868 1.00 96.75 98 MET A N 1
ATOM 756 C CA . MET A 1 98 ? 9.934 -0.710 -8.040 1.00 96.75 98 MET A CA 1
ATOM 757 C C . MET A 1 98 ? 11.116 0.030 -8.666 1.00 96.75 98 MET A C 1
ATOM 759 O O . MET A 1 98 ? 11.134 1.262 -8.663 1.00 96.75 98 MET A O 1
ATOM 763 N N . VAL A 1 99 ? 12.095 -0.702 -9.202 1.00 97.44 99 VAL A N 1
ATOM 764 C CA . VAL A 1 99 ? 13.259 -0.101 -9.867 1.00 97.44 99 VAL A CA 1
ATOM 765 C C . VAL A 1 99 ? 12.829 0.584 -11.159 1.00 97.44 99 VAL A C 1
ATOM 767 O O . VAL A 1 99 ? 13.198 1.737 -11.391 1.00 97.44 99 VAL A O 1
ATOM 770 N N . LEU A 1 100 ? 12.009 -0.088 -11.972 1.00 97.50 100 LEU A N 1
ATOM 771 C CA . LEU A 1 100 ? 11.511 0.464 -13.227 1.00 97.50 100 LEU A CA 1
ATOM 772 C C . LEU A 1 100 ? 10.714 1.744 -12.983 1.00 97.50 100 LEU A C 1
ATOM 774 O O . LEU A 1 100 ? 10.917 2.743 -13.664 1.00 97.50 100 LEU A O 1
ATOM 778 N N . PHE A 1 101 ? 9.846 1.757 -11.980 1.00 95.62 101 PHE A N 1
ATOM 779 C CA . PHE A 1 101 ? 9.045 2.927 -11.655 1.00 95.62 101 PHE A CA 1
ATOM 780 C C . PHE A 1 101 ? 9.888 4.168 -11.323 1.00 95.62 101 PHE A C 1
ATOM 782 O O . PHE A 1 101 ? 9.567 5.283 -11.740 1.00 95.62 101 PHE A O 1
ATOM 789 N N . GLU A 1 102 ? 11.009 3.987 -10.629 1.00 94.44 102 GLU A N 1
ATOM 790 C CA . GLU A 1 102 ? 11.960 5.067 -10.357 1.00 94.44 102 GLU A CA 1
ATOM 791 C C . GLU A 1 102 ? 12.747 5.482 -11.603 1.00 94.44 102 GLU A C 1
ATOM 793 O O . GLU A 1 102 ? 12.959 6.674 -11.840 1.00 94.44 102 GLU A O 1
ATOM 798 N N . MET A 1 103 ? 13.121 4.514 -12.435 1.00 95.44 103 MET A N 1
ATOM 799 C CA . MET A 1 103 ? 13.784 4.732 -13.717 1.00 95.44 103 MET A CA 1
ATOM 800 C C . MET A 1 103 ? 12.908 5.522 -14.708 1.00 95.44 103 MET A C 1
ATOM 802 O O . MET A 1 103 ? 13.404 6.414 -15.402 1.00 95.44 103 MET A O 1
ATOM 806 N N . LEU A 1 104 ? 11.596 5.268 -14.745 1.00 95.31 104 LEU A N 1
ATOM 807 C CA . LEU A 1 104 ? 10.648 5.905 -15.670 1.00 95.31 104 LEU A CA 1
ATOM 808 C C . LEU A 1 104 ? 10.521 7.422 -15.483 1.00 95.31 104 LEU A C 1
ATOM 810 O O . LEU A 1 104 ? 10.172 8.132 -16.429 1.00 95.31 104 LEU A O 1
ATOM 814 N N . LYS A 1 105 ? 10.913 7.963 -14.322 1.00 92.88 105 LYS A N 1
ATOM 815 C CA . LYS A 1 105 ? 11.022 9.420 -14.095 1.00 92.88 105 LYS A CA 1
ATOM 816 C C . LYS A 1 105 ? 11.965 10.107 -15.093 1.00 92.88 105 LYS A C 1
ATOM 818 O O . LYS A 1 105 ? 11.866 11.318 -15.313 1.00 92.88 105 LYS A O 1
ATOM 823 N N . TYR A 1 106 ? 12.870 9.339 -15.699 1.00 94.81 106 TYR A N 1
ATOM 824 C CA . TYR A 1 106 ? 13.899 9.811 -16.618 1.00 94.81 106 TYR A CA 1
ATOM 825 C C . TYR A 1 106 ? 13.657 9.402 -18.078 1.00 94.81 106 TYR A C 1
ATOM 827 O O . TYR A 1 106 ? 14.426 9.829 -18.934 1.00 94.81 106 TYR A O 1
ATOM 835 N N . GLU A 1 107 ? 12.592 8.645 -18.385 1.00 90.94 107 GLU A N 1
ATOM 836 C CA . GLU A 1 107 ? 12.350 8.081 -19.727 1.00 90.94 107 GLU A CA 1
ATOM 837 C C . GLU A 1 107 ? 12.273 9.158 -20.815 1.00 90.94 107 GLU A C 1
ATOM 839 O O . GLU A 1 107 ? 12.913 9.056 -21.862 1.00 90.94 107 GLU A O 1
ATOM 844 N N . LYS A 1 108 ? 11.529 10.240 -20.556 1.00 86.25 108 LYS A N 1
ATOM 845 C CA . LYS A 1 108 ? 11.448 11.407 -21.449 1.00 86.25 108 LYS A CA 1
ATOM 846 C C . LYS A 1 108 ? 12.671 12.296 -21.241 1.00 86.25 108 LYS A C 1
ATOM 848 O O . LYS A 1 108 ? 12.567 13.393 -20.682 1.00 86.25 108 LYS A O 1
ATOM 853 N N . ALA A 1 109 ? 13.832 11.777 -21.630 1.00 80.75 109 ALA A N 1
ATOM 854 C CA . ALA A 1 109 ? 15.164 12.311 -21.379 1.00 80.75 109 ALA A CA 1
ATOM 855 C C . ALA A 1 109 ? 15.451 13.627 -22.140 1.00 80.75 109 ALA A C 1
ATOM 857 O O . ALA A 1 109 ? 16.304 13.710 -23.020 1.00 80.75 109 ALA A O 1
ATOM 858 N N . ASN A 1 110 ? 14.719 14.682 -21.777 1.00 90.56 110 ASN A N 1
ATOM 859 C CA . ASN A 1 110 ? 14.706 15.992 -22.431 1.00 90.56 110 ASN A CA 1
ATOM 860 C C . ASN A 1 110 ? 15.849 16.931 -22.007 1.00 90.56 110 ASN A C 1
ATOM 862 O O . ASN A 1 110 ? 15.834 18.111 -22.343 1.00 90.56 110 ASN A O 1
ATOM 866 N N . ASN A 1 111 ? 16.815 16.430 -21.238 1.00 94.12 111 ASN A N 1
ATOM 867 C CA . ASN A 1 111 ? 18.046 17.128 -20.895 1.00 94.12 111 ASN A CA 1
ATOM 868 C C . ASN A 1 111 ? 19.155 16.118 -20.555 1.00 94.12 111 ASN A C 1
ATOM 870 O O . ASN A 1 111 ? 18.885 14.943 -20.287 1.00 94.12 111 ASN A O 1
ATOM 874 N N . LEU A 1 112 ? 20.401 16.595 -20.520 1.00 95.06 112 LEU A N 1
ATOM 875 C CA . LEU A 1 112 ? 21.583 15.763 -20.279 1.00 95.06 112 LEU A CA 1
ATOM 876 C C . LEU A 1 112 ? 21.534 15.028 -18.931 1.00 95.06 112 LEU A C 1
ATOM 878 O O . LEU A 1 112 ? 21.969 13.883 -18.828 1.00 95.06 112 LEU A O 1
ATOM 882 N N . PHE A 1 113 ? 20.974 15.661 -17.897 1.00 94.62 113 PHE A N 1
ATOM 883 C CA . PHE A 1 113 ? 20.812 15.048 -16.580 1.00 94.62 113 PHE A CA 1
ATOM 884 C C . PHE A 1 113 ? 19.918 13.802 -16.646 1.00 94.62 113 PHE A C 1
ATOM 886 O O . PHE A 1 113 ? 20.319 12.740 -16.170 1.00 94.62 113 PHE A O 1
ATOM 893 N N . LYS A 1 114 ? 18.741 13.900 -17.275 1.00 94.81 114 LYS A N 1
ATOM 894 C CA . LYS A 1 114 ? 17.816 12.769 -17.418 1.00 94.81 114 LYS A CA 1
ATOM 895 C C . LYS A 1 114 ? 18.371 11.685 -18.334 1.00 94.81 114 LYS A C 1
ATOM 897 O O . LYS A 1 114 ? 18.227 10.515 -18.009 1.00 94.81 114 LYS A O 1
ATOM 902 N N . GLN A 1 115 ? 19.052 12.059 -19.418 1.00 94.62 115 GLN A N 1
ATOM 903 C CA . GLN A 1 115 ? 19.715 11.097 -20.309 1.00 94.62 115 GLN A CA 1
ATOM 904 C C . GLN A 1 115 ? 20.750 10.265 -19.550 1.00 94.62 115 GLN A C 1
ATOM 906 O O . GLN A 1 115 ? 20.726 9.039 -19.614 1.00 94.62 115 GLN A O 1
ATOM 911 N N . ARG A 1 116 ? 21.606 10.922 -18.756 1.00 96.00 116 ARG A N 1
ATOM 912 C CA . ARG A 1 116 ? 22.596 10.241 -17.911 1.00 96.00 116 ARG A CA 1
ATOM 913 C C . ARG A 1 116 ? 21.941 9.313 -16.889 1.00 96.00 116 ARG A C 1
ATOM 915 O O . ARG A 1 116 ? 22.407 8.193 -16.725 1.00 96.00 116 ARG A O 1
ATOM 922 N N . HIS A 1 117 ? 20.860 9.744 -16.238 1.00 96.06 117 HIS A N 1
ATOM 923 C CA . HIS A 1 117 ? 20.143 8.905 -15.271 1.00 96.06 117 HIS A CA 1
ATOM 924 C C . HIS A 1 117 ? 19.485 7.694 -15.931 1.00 96.06 117 HIS A C 1
ATOM 926 O O . HIS A 1 117 ? 19.626 6.585 -15.427 1.00 96.06 117 HIS A O 1
ATOM 932 N N . TRP A 1 118 ? 18.814 7.884 -17.068 1.00 96.50 118 TRP A N 1
ATOM 933 C CA . TRP A 1 118 ? 18.203 6.795 -17.826 1.00 96.50 118 TRP A CA 1
ATOM 934 C C . TRP A 1 118 ? 19.235 5.736 -18.227 1.00 96.50 118 TRP A C 1
ATOM 936 O O . TRP A 1 118 ? 19.054 4.555 -17.937 1.00 96.50 118 TRP A O 1
ATOM 946 N N . MET A 1 119 ? 20.358 6.167 -18.812 1.00 96.31 119 MET A N 1
ATOM 947 C CA . MET A 1 119 ? 21.447 5.263 -19.189 1.00 96.31 119 MET A CA 1
ATOM 948 C C . MET A 1 119 ? 22.088 4.591 -17.975 1.00 96.31 119 MET A C 1
ATOM 950 O O . MET A 1 119 ? 22.435 3.417 -18.042 1.00 96.31 119 MET A O 1
ATOM 954 N N . HIS A 1 120 ? 22.224 5.304 -16.855 1.00 97.06 120 HIS A N 1
ATOM 955 C CA . HIS A 1 120 ? 22.734 4.716 -15.623 1.00 97.06 120 HIS A CA 1
ATOM 956 C C . HIS A 1 120 ? 21.833 3.579 -15.129 1.00 97.06 120 HIS A C 1
ATOM 958 O O . HIS A 1 120 ? 22.346 2.496 -14.858 1.00 97.06 120 HIS A O 1
ATOM 964 N N . TYR A 1 121 ? 20.513 3.787 -15.077 1.00 97.06 121 TYR A N 1
ATOM 965 C CA . TYR A 1 121 ? 19.565 2.734 -14.710 1.00 97.06 121 TYR A CA 1
ATOM 966 C C . TYR A 1 121 ? 19.613 1.552 -15.677 1.00 97.06 121 TYR A C 1
ATOM 968 O O . TYR A 1 121 ? 19.702 0.429 -15.201 1.00 97.06 121 TYR A O 1
ATOM 976 N N . LEU A 1 122 ? 19.622 1.780 -16.997 1.00 95.81 122 LEU A N 1
ATOM 977 C CA . LEU A 1 122 ? 19.739 0.693 -17.982 1.00 95.81 122 LEU A CA 1
ATOM 978 C C . LEU A 1 122 ? 21.010 -0.136 -17.769 1.00 95.81 122 LEU A C 1
ATOM 980 O O . LEU A 1 122 ? 20.947 -1.355 -17.651 1.00 95.81 122 LEU A O 1
ATOM 984 N N . ASN A 1 123 ? 22.162 0.527 -17.664 1.00 97.19 123 ASN A N 1
ATOM 985 C CA . ASN A 1 123 ? 23.459 -0.148 -17.588 1.00 97.19 123 ASN A CA 1
ATOM 986 C C . ASN A 1 123 ? 23.710 -0.833 -16.236 1.00 97.19 123 ASN A C 1
ATOM 988 O O . ASN A 1 123 ? 24.627 -1.640 -16.123 1.00 97.19 123 ASN A O 1
ATOM 992 N N . THR A 1 124 ? 22.956 -0.475 -15.193 1.00 97.12 124 THR A N 1
ATOM 993 C CA . THR A 1 124 ? 23.161 -0.991 -13.828 1.00 97.12 124 THR A CA 1
ATOM 994 C C . THR A 1 124 ? 21.890 -1.573 -13.212 1.00 97.12 124 THR A C 1
ATOM 996 O O . THR A 1 124 ? 21.819 -1.743 -11.993 1.00 97.12 124 THR A O 1
ATOM 999 N N . PHE A 1 125 ? 20.895 -1.905 -14.043 1.00 98.06 125 PHE A N 1
ATOM 1000 C CA . PHE A 1 125 ? 19.581 -2.366 -13.595 1.00 98.06 125 PHE A CA 1
ATOM 1001 C C . PHE A 1 125 ? 19.683 -3.569 -12.660 1.00 98.06 125 PHE A C 1
ATOM 1003 O O . PHE A 1 125 ? 19.089 -3.554 -11.588 1.00 98.06 125 PHE A O 1
ATOM 1010 N N . ASP A 1 126 ? 20.510 -4.552 -13.021 1.00 98.19 126 ASP A N 1
ATOM 1011 C CA . ASP A 1 126 ? 20.773 -5.754 -12.227 1.00 98.19 126 ASP A CA 1
ATOM 1012 C C . ASP A 1 126 ? 21.166 -5.434 -10.774 1.00 98.19 126 ASP A C 1
ATOM 1014 O O . ASP A 1 126 ? 20.583 -5.948 -9.821 1.00 98.19 126 ASP A O 1
ATOM 1018 N N . LYS A 1 127 ? 22.078 -4.475 -10.583 1.00 98.06 127 LYS A N 1
ATOM 1019 C CA . LYS A 1 127 ? 22.524 -4.052 -9.251 1.00 98.06 127 LYS A CA 1
ATOM 1020 C C . LYS A 1 127 ? 21.409 -3.360 -8.464 1.00 98.06 127 LYS A C 1
ATOM 1022 O O . LYS A 1 127 ? 21.287 -3.559 -7.253 1.00 98.06 127 LYS A O 1
ATOM 1027 N N . PHE A 1 128 ? 20.601 -2.527 -9.126 1.00 98.00 128 PHE A N 1
ATOM 1028 C CA . PHE A 1 128 ? 19.442 -1.899 -8.486 1.00 98.00 128 PHE A CA 1
ATOM 1029 C C . PHE A 1 128 ? 18.369 -2.923 -8.118 1.00 98.00 128 PHE A C 1
ATOM 1031 O O . PHE A 1 128 ? 17.770 -2.808 -7.046 1.00 98.00 128 PHE A O 1
ATOM 1038 N N . HIS A 1 129 ? 18.151 -3.914 -8.979 1.00 98.38 129 HIS A N 1
ATOM 1039 C CA . HIS A 1 129 ? 17.214 -5.009 -8.772 1.00 98.38 129 HIS A CA 1
ATOM 1040 C C . HIS A 1 129 ? 17.623 -5.848 -7.563 1.00 98.38 129 HIS A C 1
ATOM 1042 O O . HIS A 1 129 ? 16.883 -5.866 -6.582 1.00 98.38 129 HIS A O 1
ATOM 1048 N N . GLN A 1 130 ? 18.844 -6.387 -7.539 1.00 98.06 130 GLN A N 1
ATOM 1049 C CA . GLN A 1 130 ? 19.376 -7.165 -6.410 1.00 98.06 130 GLN A CA 1
ATOM 1050 C C . GLN A 1 130 ? 19.349 -6.376 -5.094 1.00 98.06 130 GLN A C 1
ATOM 1052 O O . GLN A 1 130 ? 18.925 -6.875 -4.051 1.00 98.06 130 GLN A O 1
ATOM 1057 N N . GLY A 1 131 ? 19.741 -5.098 -5.134 1.00 98.00 131 GLY A N 1
ATOM 1058 C CA . GLY A 1 131 ? 19.674 -4.224 -3.963 1.00 98.00 131 GLY A CA 1
ATOM 1059 C C . GLY A 1 131 ? 18.244 -3.925 -3.493 1.00 98.00 131 GLY A C 1
ATOM 1060 O O . GLY A 1 131 ? 18.044 -3.556 -2.334 1.00 98.00 131 GLY A O 1
ATOM 1061 N N . THR A 1 132 ? 17.249 -4.048 -4.372 1.00 97.75 132 THR A N 1
ATOM 1062 C CA . THR A 1 132 ? 15.825 -3.905 -4.036 1.00 97.75 132 THR A CA 1
ATOM 1063 C C . THR A 1 132 ? 15.251 -5.216 -3.511 1.00 97.75 132 THR A C 1
ATOM 1065 O O . THR A 1 132 ? 14.555 -5.179 -2.500 1.00 97.75 132 THR A O 1
ATOM 1068 N N . VAL A 1 133 ? 15.626 -6.355 -4.098 1.00 98.25 133 VAL A N 1
ATOM 1069 C CA . VAL A 1 133 ? 15.327 -7.701 -3.586 1.00 98.25 133 VAL A CA 1
ATOM 1070 C C . VAL A 1 133 ? 15.768 -7.835 -2.128 1.00 98.25 133 VAL A C 1
ATOM 1072 O O . VAL A 1 133 ? 14.942 -8.108 -1.264 1.00 98.25 133 VAL A O 1
ATOM 1075 N N . ALA A 1 134 ? 17.023 -7.501 -1.809 1.00 97.75 134 ALA A N 1
ATOM 1076 C CA . ALA A 1 134 ? 17.522 -7.572 -0.433 1.00 97.75 134 ALA A CA 1
ATOM 1077 C C . ALA A 1 134 ? 16.687 -6.724 0.552 1.00 97.75 134 ALA A C 1
ATOM 1079 O O . ALA A 1 134 ? 16.412 -7.135 1.677 1.00 97.75 134 ALA A O 1
ATOM 1080 N N . LYS A 1 135 ? 16.216 -5.543 0.129 1.00 95.81 135 LYS A N 1
ATOM 1081 C CA . LYS A 1 135 ? 15.337 -4.695 0.958 1.00 95.81 135 LYS A CA 1
ATOM 1082 C C . LYS A 1 135 ? 13.942 -5.285 1.117 1.00 95.81 135 LYS A C 1
ATOM 1084 O O . LYS A 1 135 ? 13.339 -5.134 2.177 1.00 95.81 135 LYS A O 1
ATOM 1089 N N . LEU A 1 136 ? 13.410 -5.907 0.068 1.00 96.50 136 LEU A N 1
ATOM 1090 C CA . LEU A 1 136 ? 12.121 -6.588 0.107 1.00 96.50 136 LEU A CA 1
ATOM 1091 C C . LEU A 1 136 ? 12.162 -7.810 1.026 1.00 96.50 136 LEU A C 1
ATOM 1093 O O . LEU A 1 136 ? 11.184 -8.058 1.727 1.00 96.50 136 LEU A O 1
ATOM 1097 N N . GLN A 1 137 ? 13.281 -8.528 1.074 1.00 96.94 137 GLN A N 1
ATOM 1098 C CA . GLN A 1 137 ? 13.490 -9.646 1.995 1.00 96.94 137 GLN A CA 1
ATOM 1099 C C . GLN A 1 137 ? 13.450 -9.186 3.451 1.00 96.94 137 GLN A C 1
ATOM 1101 O O . GLN A 1 137 ? 12.683 -9.736 4.239 1.00 96.94 137 GLN A O 1
ATOM 1106 N N . GLU A 1 138 ? 14.193 -8.132 3.806 1.00 95.12 138 GLU A N 1
ATOM 1107 C CA . GLU A 1 138 ? 14.127 -7.565 5.162 1.00 95.12 138 GLU A CA 1
ATOM 1108 C C . GLU A 1 138 ? 12.716 -7.081 5.501 1.00 95.12 138 GLU A C 1
ATOM 1110 O O . GLU A 1 138 ? 12.165 -7.408 6.550 1.00 95.12 138 GLU A O 1
ATOM 1115 N N . ARG A 1 139 ? 12.064 -6.390 4.565 1.00 92.88 139 ARG A N 1
ATOM 1116 C CA . ARG A 1 139 ? 10.698 -5.909 4.771 1.00 92.88 139 ARG A CA 1
ATOM 1117 C C . ARG A 1 139 ? 9.687 -7.035 4.980 1.00 92.88 139 ARG A C 1
ATOM 1119 O O . ARG A 1 139 ? 8.771 -6.875 5.783 1.00 92.88 139 ARG A O 1
ATOM 1126 N N . LYS A 1 140 ? 9.828 -8.156 4.269 1.00 94.88 140 LYS A N 1
ATOM 1127 C CA . LYS A 1 140 ? 8.945 -9.320 4.411 1.00 94.88 140 LYS A CA 1
ATOM 1128 C C . LYS A 1 140 ? 9.084 -9.978 5.783 1.00 94.88 140 LYS A C 1
ATOM 1130 O O . LYS A 1 140 ? 8.093 -10.460 6.314 1.00 94.88 140 LYS A O 1
ATOM 1135 N N . LYS A 1 141 ? 10.268 -9.929 6.404 1.00 93.50 141 LYS A N 1
ATOM 1136 C CA . LYS A 1 141 ? 10.455 -10.370 7.800 1.00 93.50 141 LYS A CA 1
ATOM 1137 C C . LYS A 1 141 ? 9.701 -9.479 8.794 1.00 93.50 141 LYS A C 1
ATOM 1139 O O . LYS A 1 141 ? 9.261 -9.956 9.833 1.00 93.50 141 LYS A O 1
ATOM 1144 N N . GLU A 1 142 ? 9.553 -8.195 8.474 1.00 90.06 142 GLU A N 1
ATOM 1145 C CA . GLU A 1 142 ? 8.932 -7.183 9.342 1.00 90.06 142 GLU A CA 1
ATOM 1146 C C . GLU A 1 142 ? 7.444 -6.926 9.047 1.00 90.06 142 GLU A C 1
ATOM 1148 O O . GLU A 1 142 ? 6.802 -6.152 9.758 1.00 90.06 142 GLU A O 1
ATOM 1153 N N . THR A 1 143 ? 6.883 -7.545 8.006 1.00 94.19 143 THR A N 1
ATOM 1154 C CA . THR A 1 143 ? 5.502 -7.311 7.565 1.00 94.19 143 THR A CA 1
ATOM 1155 C C . THR A 1 143 ? 4.757 -8.630 7.472 1.00 94.19 143 THR A C 1
ATOM 1157 O O . THR A 1 143 ? 5.099 -9.476 6.653 1.00 94.19 143 THR A O 1
ATOM 1160 N N . ARG A 1 144 ? 3.698 -8.786 8.268 1.00 94.81 144 ARG A N 1
ATOM 1161 C CA . ARG A 1 144 ? 2.816 -9.949 8.216 1.00 94.81 144 ARG A CA 1
ATOM 1162 C C . ARG A 1 144 ? 1.454 -9.536 7.688 1.00 94.81 144 ARG A C 1
ATOM 1164 O O . ARG A 1 144 ? 0.756 -8.764 8.335 1.00 94.81 144 ARG A O 1
ATOM 1171 N N . ILE A 1 145 ? 1.054 -10.106 6.561 1.00 97.19 145 ILE A N 1
ATOM 1172 C CA . ILE A 1 145 ? -0.319 -10.030 6.066 1.00 97.19 145 ILE A CA 1
ATOM 1173 C C . ILE A 1 145 ? -0.816 -11.441 5.764 1.00 97.19 145 ILE A C 1
ATOM 1175 O O . ILE A 1 145 ? -0.048 -12.293 5.332 1.00 97.19 145 ILE A O 1
ATOM 1179 N N . GLU A 1 146 ? -2.090 -11.682 6.041 1.00 97.94 146 GLU A N 1
ATOM 1180 C CA . GLU A 1 146 ? -2.780 -12.944 5.779 1.00 97.94 146 GLU A CA 1
ATOM 1181 C C . GLU A 1 146 ? -3.043 -13.109 4.284 1.00 97.94 146 GLU A C 1
ATOM 1183 O O . GLU A 1 146 ? -2.904 -14.197 3.736 1.00 97.94 146 GLU A O 1
ATOM 1188 N N . SER A 1 147 ? -3.454 -12.023 3.625 1.00 98.00 147 SER A N 1
ATOM 1189 C CA . SER A 1 147 ? -3.737 -12.010 2.197 1.00 98.00 147 SER A CA 1
ATOM 1190 C C . SER A 1 147 ? -3.776 -10.580 1.652 1.00 98.00 147 SER A C 1
ATOM 1192 O O . SER A 1 147 ? -3.921 -9.602 2.394 1.00 98.00 147 SER A O 1
ATOM 1194 N N . TYR A 1 148 ? -3.637 -10.471 0.338 1.00 98.12 148 TYR A N 1
ATOM 1195 C CA . TYR A 1 148 ? -3.754 -9.260 -0.449 1.00 98.12 148 TYR A CA 1
ATOM 1196 C C . TYR A 1 148 ? -4.804 -9.430 -1.558 1.00 98.12 148 TYR A C 1
ATOM 1198 O O . TYR A 1 148 ? -4.903 -10.491 -2.182 1.00 98.12 148 TYR A O 1
ATOM 1206 N N . THR A 1 149 ? -5.556 -8.363 -1.844 1.00 97.62 149 THR A N 1
ATOM 1207 C CA . THR A 1 149 ? -6.489 -8.309 -2.977 1.00 97.62 149 THR A CA 1
ATOM 1208 C C . THR A 1 149 ? -6.400 -6.989 -3.738 1.00 97.62 149 THR A C 1
ATOM 1210 O O . THR A 1 149 ? -6.336 -5.917 -3.132 1.00 97.62 149 THR A O 1
ATOM 1213 N N . SER A 1 150 ? -6.463 -7.057 -5.071 1.00 96.75 150 SER A N 1
ATOM 1214 C CA . SER A 1 150 ? -6.462 -5.872 -5.941 1.00 96.75 150 SER A CA 1
ATOM 1215 C C . SER A 1 150 ? -7.844 -5.267 -6.190 1.00 96.75 150 SER A C 1
ATOM 1217 O O . SER A 1 150 ? -7.981 -4.350 -6.989 1.00 96.75 150 SER A O 1
ATOM 1219 N N . ARG A 1 151 ? -8.893 -5.777 -5.541 1.00 95.75 151 ARG A N 1
ATOM 1220 C CA . ARG A 1 151 ? -10.268 -5.314 -5.766 1.00 95.75 151 ARG A CA 1
ATOM 1221 C C . ARG A 1 151 ? -10.472 -3.853 -5.374 1.00 95.75 151 ARG A C 1
ATOM 1223 O O . ARG A 1 151 ? -9.758 -3.315 -4.534 1.00 95.75 151 ARG A O 1
ATOM 1230 N N . ASP A 1 152 ? -11.494 -3.226 -5.938 1.00 95.56 152 ASP A N 1
ATOM 1231 C CA . ASP A 1 152 ? -11.923 -1.908 -5.490 1.00 95.56 152 ASP A CA 1
ATOM 1232 C C . ASP A 1 152 ? -12.357 -1.949 -4.016 1.00 95.56 152 ASP A C 1
ATOM 1234 O O . ASP A 1 152 ? -13.198 -2.764 -3.631 1.00 95.56 152 ASP A O 1
ATOM 1238 N N . ILE A 1 153 ? -11.805 -1.052 -3.193 1.00 95.69 153 ILE A N 1
ATOM 1239 C CA . ILE A 1 153 ? -12.153 -0.946 -1.772 1.00 95.69 153 ILE A CA 1
ATOM 1240 C C . ILE A 1 153 ? -13.653 -0.710 -1.566 1.00 95.69 153 ILE A C 1
ATOM 1242 O O . ILE A 1 153 ? -14.225 -1.206 -0.599 1.00 95.69 153 ILE A O 1
ATOM 1246 N N . PHE A 1 154 ? -14.309 0.021 -2.472 1.00 96.50 154 PHE A N 1
ATOM 1247 C CA . PHE A 1 154 ? -15.737 0.291 -2.369 1.00 96.50 154 PHE A CA 1
ATOM 1248 C C . PHE A 1 154 ? -16.566 -0.995 -2.412 1.00 96.50 154 PHE A C 1
ATOM 1250 O O . PHE A 1 154 ? -17.524 -1.111 -1.648 1.00 96.50 154 PHE A O 1
ATOM 1257 N N . ASP A 1 155 ? -16.190 -1.943 -3.270 1.00 96.38 155 ASP A N 1
ATOM 1258 C CA . ASP A 1 155 ? -16.877 -3.228 -3.409 1.00 96.38 155 ASP A CA 1
ATOM 1259 C C . ASP A 1 155 ? -16.419 -4.207 -2.322 1.00 96.38 155 ASP A C 1
ATOM 1261 O O . ASP A 1 155 ? -17.228 -4.920 -1.737 1.00 96.38 155 ASP A O 1
ATOM 1265 N N . LEU A 1 156 ? -15.125 -4.191 -1.979 1.00 96.75 156 LEU A N 1
ATOM 1266 C CA . LEU A 1 156 ? -14.560 -5.028 -0.918 1.00 96.75 156 LEU A CA 1
ATOM 1267 C C . LEU A 1 156 ? -15.246 -4.795 0.439 1.00 96.75 156 LEU A C 1
ATOM 1269 O O . LEU A 1 156 ? -15.420 -5.731 1.215 1.00 96.75 156 LEU A O 1
ATOM 1273 N N . LEU A 1 157 ? -15.662 -3.559 0.728 1.00 97.38 157 LEU A N 1
ATOM 1274 C CA . LEU A 1 157 ? -16.355 -3.210 1.970 1.00 97.38 157 LEU A CA 1
ATOM 1275 C C . LEU A 1 157 ? -17.663 -3.974 2.196 1.00 97.38 157 LEU A C 1
ATOM 1277 O O . LEU A 1 157 ? -18.049 -4.112 3.356 1.00 97.38 157 LEU A O 1
ATOM 1281 N N . ASP A 1 158 ? -18.321 -4.472 1.150 1.00 96.12 158 ASP A N 1
ATOM 1282 C CA . ASP A 1 158 ? -19.561 -5.248 1.293 1.00 96.12 158 ASP A CA 1
ATOM 1283 C C . ASP A 1 158 ? -19.294 -6.689 1.756 1.00 96.12 158 ASP A C 1
ATOM 1285 O O . ASP A 1 158 ? -20.186 -7.355 2.275 1.00 96.12 158 ASP A O 1
ATOM 1289 N N . GLU A 1 159 ? -18.059 -7.167 1.602 1.00 95.38 159 GLU A N 1
ATOM 1290 C CA . GLU A 1 159 ? -17.659 -8.543 1.916 1.00 95.38 159 GLU A CA 1
ATOM 1291 C C . GLU A 1 159 ? -16.868 -8.659 3.220 1.00 95.38 159 GLU A C 1
ATOM 1293 O O . GLU A 1 159 ? -16.751 -9.744 3.794 1.00 95.38 159 GLU A O 1
ATOM 1298 N N . ILE A 1 160 ? -16.319 -7.543 3.704 1.00 97.00 160 ILE A N 1
ATOM 1299 C CA . ILE A 1 160 ? -15.577 -7.510 4.964 1.00 97.00 160 ILE A CA 1
ATOM 1300 C C . ILE A 1 160 ? -16.527 -7.840 6.132 1.00 97.00 160 ILE A C 1
ATOM 1302 O O . ILE A 1 160 ? -17.574 -7.200 6.266 1.00 97.00 160 ILE A O 1
ATOM 1306 N N . PRO A 1 161 ? -16.161 -8.777 7.033 1.00 96.06 161 PRO A N 1
ATOM 1307 C CA . PRO A 1 161 ? -16.978 -9.104 8.197 1.00 96.06 161 PRO A CA 1
ATOM 1308 C C . PRO A 1 161 ? -17.279 -7.876 9.064 1.00 96.06 161 PRO A C 1
ATOM 1310 O O . PRO A 1 161 ? -16.372 -7.117 9.400 1.00 96.06 161 PRO A O 1
ATOM 1313 N N . GLN A 1 162 ? -18.524 -7.729 9.525 1.00 93.88 162 GLN A N 1
ATOM 1314 C CA . GLN A 1 162 ? -18.943 -6.558 10.315 1.00 93.88 162 GLN A CA 1
ATOM 1315 C C . GLN A 1 162 ? -18.179 -6.392 11.645 1.00 93.88 162 GLN A C 1
ATOM 1317 O O . GLN A 1 162 ? -18.042 -5.285 12.150 1.00 93.88 162 GLN A O 1
ATOM 1322 N N . GLY A 1 163 ? -17.635 -7.476 12.211 1.00 96.00 163 GLY A N 1
ATOM 1323 C CA . GLY A 1 163 ? -16.798 -7.419 13.420 1.00 96.00 163 GLY A CA 1
ATOM 1324 C C . GLY A 1 163 ? -15.332 -7.021 13.179 1.00 96.00 163 GLY A C 1
ATOM 1325 O O . GLY A 1 163 ? -14.568 -6.889 14.140 1.00 96.00 163 GLY A O 1
ATOM 1326 N N . ALA A 1 164 ? -14.910 -6.882 11.920 1.00 98.00 164 ALA A N 1
ATOM 1327 C CA . ALA A 1 164 ? -13.549 -6.501 11.567 1.00 98.00 164 ALA A CA 1
ATOM 1328 C C . ALA A 1 164 ? -13.332 -4.985 11.677 1.00 98.00 164 ALA A C 1
ATOM 1330 O O . ALA A 1 164 ? -14.274 -4.195 11.669 1.00 98.00 164 ALA A O 1
ATOM 1331 N N . VAL A 1 165 ? -12.063 -4.586 11.756 1.00 98.50 165 VAL A N 1
ATOM 1332 C CA . VAL A 1 165 ? -11.651 -3.183 11.683 1.00 98.50 165 VAL A CA 1
ATOM 1333 C C . VAL A 1 165 ? -11.266 -2.846 10.253 1.00 98.50 165 VAL A C 1
ATOM 1335 O O . VAL A 1 165 ? -10.492 -3.583 9.642 1.00 98.50 165 VAL A O 1
ATOM 1338 N N . VAL A 1 166 ? -11.738 -1.715 9.736 1.00 98.44 166 VAL A N 1
ATOM 1339 C CA . VAL A 1 166 ? -11.305 -1.210 8.427 1.00 98.44 166 VAL A CA 1
ATOM 1340 C C . VAL A 1 166 ? -10.456 0.038 8.578 1.00 98.44 166 VAL A C 1
ATOM 1342 O O . VAL A 1 166 ? -10.871 1.019 9.187 1.00 98.44 166 VAL A O 1
ATOM 1345 N N . ILE A 1 167 ? -9.280 0.032 7.962 1.00 98.00 167 ILE A N 1
ATOM 1346 C CA . ILE A 1 167 ? -8.410 1.199 7.855 1.00 98.00 167 ILE A CA 1
ATOM 1347 C C . ILE A 1 167 ? -8.398 1.651 6.401 1.00 98.00 167 ILE A C 1
ATOM 1349 O O . ILE A 1 167 ? -8.171 0.831 5.521 1.00 98.00 167 ILE A O 1
ATOM 1353 N N . ALA A 1 168 ? -8.601 2.937 6.133 1.00 95.19 168 ALA A N 1
ATOM 1354 C CA . ALA A 1 168 ? -8.462 3.465 4.779 1.00 95.19 168 ALA A CA 1
ATOM 1355 C C . ALA A 1 168 ? -7.773 4.828 4.775 1.00 95.19 168 ALA A C 1
ATOM 1357 O O . ALA A 1 168 ? -8.148 5.737 5.522 1.00 95.19 168 ALA A O 1
ATOM 1358 N N . PHE A 1 169 ? -6.791 4.971 3.885 1.00 89.94 169 PHE A N 1
ATOM 1359 C CA . PHE A 1 169 ? -6.224 6.259 3.497 1.00 89.94 169 PHE A CA 1
ATOM 1360 C C . PHE A 1 169 ? -6.458 6.455 2.002 1.00 89.94 169 PHE A C 1
ATOM 1362 O O . PHE A 1 169 ? -5.635 6.082 1.168 1.00 89.94 169 PHE A O 1
ATOM 1369 N N . LEU A 1 170 ? -7.638 6.979 1.669 1.00 88.00 170 LEU A N 1
ATOM 1370 C CA . LEU A 1 170 ? -8.056 7.115 0.278 1.00 88.00 170 LEU A CA 1
ATOM 1371 C C . LEU A 1 170 ? -7.195 8.163 -0.452 1.00 88.00 170 LEU A C 1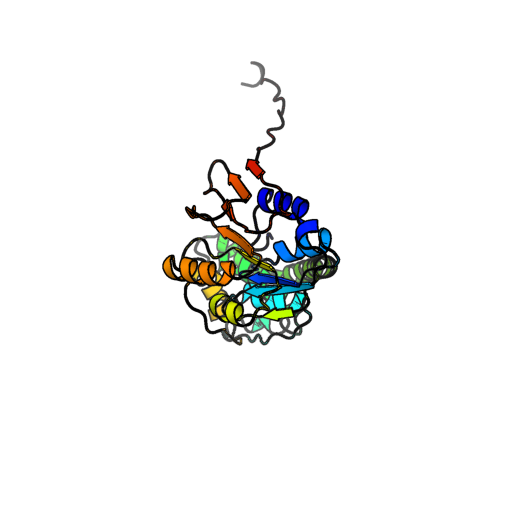
ATOM 1373 O O . LEU A 1 170 ? -6.702 9.104 0.179 1.00 88.00 170 LEU A O 1
ATOM 1377 N N . PRO A 1 171 ? -7.054 8.058 -1.785 1.00 81.75 171 PRO A N 1
ATOM 1378 C CA . PRO A 1 171 ? -6.405 9.078 -2.596 1.00 81.75 171 PRO A CA 1
ATOM 1379 C C . PRO A 1 171 ? -6.908 10.496 -2.283 1.00 81.75 171 PRO A C 1
ATOM 1381 O O . PRO A 1 171 ? -8.109 10.769 -2.234 1.00 81.75 171 PRO A O 1
ATOM 1384 N N . THR A 1 172 ? -5.977 11.426 -2.081 1.00 76.94 172 THR A N 1
ATOM 1385 C CA . THR A 1 172 ? -6.283 12.819 -1.707 1.00 76.94 172 THR A CA 1
ATOM 1386 C C . THR A 1 172 ? -6.592 13.722 -2.905 1.00 76.94 172 THR A C 1
ATOM 1388 O O . THR A 1 172 ? -7.134 14.813 -2.748 1.00 76.94 172 THR A O 1
ATOM 1391 N N . TYR A 1 173 ? -6.283 13.275 -4.124 1.00 71.75 173 TYR A N 1
ATOM 1392 C CA . TYR A 1 173 ? -6.592 13.979 -5.367 1.00 71.75 173 TYR A CA 1
ATOM 1393 C C . TYR A 1 173 ? -6.951 12.979 -6.468 1.00 71.75 173 TYR A C 1
ATOM 1395 O O . TYR A 1 173 ? -6.204 12.035 -6.737 1.00 71.75 173 TYR A O 1
ATOM 1403 N N . ALA A 1 174 ? -8.098 13.204 -7.110 1.00 75.06 174 ALA A N 1
ATOM 1404 C CA . ALA A 1 174 ? -8.610 12.348 -8.173 1.00 75.06 174 ALA A CA 1
ATOM 1405 C C . ALA A 1 174 ? -7.676 12.342 -9.398 1.00 75.06 174 ALA A C 1
ATOM 1407 O O . ALA A 1 174 ? -7.109 13.375 -9.775 1.00 75.06 174 ALA A O 1
ATOM 1408 N N . GLY A 1 175 ? -7.494 11.174 -10.022 1.00 74.00 175 GLY A N 1
ATOM 1409 C CA . GLY A 1 175 ? -6.672 11.019 -11.230 1.00 74.00 175 GLY A CA 1
ATOM 1410 C C . GLY A 1 175 ? -5.161 11.135 -10.984 1.00 74.00 175 GLY A C 1
ATOM 1411 O O . GLY A 1 175 ? -4.362 11.185 -11.922 1.00 74.00 175 GLY A O 1
ATOM 1412 N N . GLY A 1 176 ? -4.739 11.305 -9.733 1.00 77.94 176 GLY A N 1
ATOM 1413 C CA . GLY A 1 176 ? -3.348 11.487 -9.356 1.00 77.94 176 GLY A CA 1
ATOM 1414 C C . GLY A 1 176 ? -2.501 10.236 -9.483 1.00 77.94 176 GLY A C 1
ATOM 1415 O O . GLY A 1 176 ? -1.434 10.250 -10.099 1.00 77.94 176 GLY A O 1
ATOM 1416 N N . TYR A 1 177 ? -3.004 9.168 -8.881 1.00 79.44 177 TYR A N 1
ATOM 1417 C CA . TYR A 1 177 ? -2.328 7.884 -8.782 1.00 79.44 177 TYR A CA 1
ATOM 1418 C C . TYR A 1 177 ? -2.393 7.138 -10.114 1.00 79.44 177 TYR A C 1
ATOM 1420 O O . TYR A 1 177 ? -1.399 6.563 -10.543 1.00 79.44 177 TYR A O 1
ATOM 1428 N N . GLU A 1 178 ? -3.502 7.272 -10.837 1.00 84.38 178 GLU A N 1
ATOM 1429 C CA . GLU A 1 178 ? -3.698 6.757 -12.188 1.00 84.38 178 GLU A CA 1
ATOM 1430 C C . GLU A 1 178 ? -2.644 7.351 -13.125 1.00 84.38 178 GLU A C 1
ATOM 1432 O O . GLU A 1 178 ? -1.911 6.624 -13.786 1.00 84.38 178 GLU A O 1
ATOM 1437 N N . ARG A 1 179 ? -2.457 8.680 -13.110 1.00 85.00 179 ARG A N 1
ATOM 1438 C CA . ARG A 1 179 ? -1.380 9.327 -13.883 1.00 85.00 179 ARG A CA 1
ATOM 1439 C C . ARG A 1 179 ? 0.011 8.863 -13.466 1.00 85.00 179 ARG A C 1
ATOM 1441 O O . ARG A 1 179 ? 0.901 8.804 -14.311 1.00 85.00 179 ARG A O 1
ATOM 1448 N N . MET A 1 180 ? 0.202 8.585 -12.180 1.00 84.81 180 MET A N 1
ATOM 1449 C CA . MET A 1 180 ? 1.485 8.161 -11.638 1.00 84.81 180 MET A CA 1
ATOM 1450 C C . MET A 1 180 ? 1.866 6.761 -12.131 1.00 84.81 180 MET A C 1
ATOM 1452 O O . MET A 1 180 ? 3.003 6.566 -12.553 1.00 84.81 180 MET A O 1
ATOM 1456 N N . PHE A 1 181 ? 0.926 5.813 -12.122 1.00 90.06 181 PHE A N 1
ATOM 1457 C CA . PHE A 1 181 ? 1.182 4.414 -12.472 1.00 90.06 181 PHE A CA 1
ATOM 1458 C C . PHE A 1 181 ? 0.890 4.063 -13.932 1.00 90.06 181 PHE A C 1
ATOM 1460 O O . PHE A 1 181 ? 1.374 3.032 -14.395 1.00 90.06 181 PHE A O 1
ATOM 1467 N N . LYS A 1 182 ? 0.217 4.944 -14.686 1.00 92.44 182 LYS A N 1
ATOM 1468 C CA . LYS A 1 182 ? -0.142 4.736 -16.099 1.00 92.44 182 LYS A CA 1
ATOM 1469 C C . LYS A 1 182 ? 0.997 4.171 -16.940 1.00 92.44 182 LYS A C 1
ATOM 1471 O O . LYS A 1 182 ? 0.781 3.277 -17.745 1.00 92.44 182 LYS A O 1
ATOM 1476 N N . ARG A 1 183 ? 2.224 4.674 -16.762 1.00 95.38 183 ARG A N 1
ATOM 1477 C CA . ARG A 1 183 ? 3.349 4.210 -17.581 1.00 95.38 183 ARG A CA 1
ATOM 1478 C C . ARG A 1 183 ? 3.741 2.759 -17.286 1.00 95.38 183 ARG A C 1
ATOM 1480 O O . ARG A 1 183 ? 4.117 2.048 -18.207 1.00 95.38 183 ARG A O 1
ATOM 1487 N N . LEU A 1 184 ? 3.632 2.310 -16.035 1.00 96.19 184 LEU A N 1
ATOM 1488 C CA . LEU A 1 184 ? 3.824 0.896 -15.703 1.00 96.19 184 LEU A CA 1
ATOM 1489 C C . LEU A 1 184 ? 2.720 0.040 -16.325 1.00 96.19 184 LEU A C 1
ATOM 1491 O O . LEU A 1 184 ? 3.016 -1.019 -16.864 1.00 96.19 184 LEU A O 1
ATOM 1495 N N . GLU A 1 185 ? 1.475 0.521 -16.283 1.00 94.56 185 GLU A N 1
ATOM 1496 C CA . GLU A 1 185 ? 0.342 -0.159 -16.914 1.00 94.56 185 GLU A CA 1
ATOM 1497 C C . GLU A 1 185 ? 0.492 -0.229 -18.433 1.00 94.56 185 GLU A C 1
ATOM 1499 O O . GLU A 1 185 ? 0.090 -1.210 -19.022 1.00 94.56 185 GLU A O 1
ATOM 1504 N N . GLU A 1 186 ? 1.108 0.742 -19.105 1.00 96.12 186 GLU A N 1
ATOM 1505 C CA . GLU A 1 186 ? 1.388 0.631 -20.545 1.00 96.12 186 GLU A CA 1
ATOM 1506 C C . GLU A 1 186 ? 2.435 -0.459 -20.848 1.00 96.12 186 GLU A C 1
ATOM 1508 O O . GLU A 1 186 ? 2.289 -1.204 -21.821 1.00 96.12 186 GLU A O 1
ATOM 1513 N N . ILE A 1 187 ? 3.458 -0.577 -19.993 1.00 98.00 187 ILE A N 1
ATOM 1514 C CA . ILE A 1 187 ? 4.594 -1.495 -20.174 1.00 98.00 187 ILE A CA 1
ATOM 1515 C C . ILE A 1 187 ? 4.219 -2.946 -19.868 1.00 98.00 187 ILE A C 1
ATOM 1517 O O . ILE A 1 187 ? 4.680 -3.854 -20.565 1.00 98.00 187 ILE A O 1
ATOM 1521 N N . PHE A 1 188 ? 3.404 -3.168 -18.838 1.00 98.38 188 PHE A N 1
ATOM 1522 C CA . PHE A 1 188 ? 3.055 -4.499 -18.356 1.00 98.38 188 PHE A CA 1
ATOM 1523 C C . PHE A 1 188 ? 1.598 -4.859 -18.621 1.00 98.38 188 PHE A C 1
ATOM 1525 O O . PHE A 1 188 ? 0.707 -4.031 -18.460 1.00 98.38 188 PHE A O 1
ATOM 1532 N N . ASP A 1 189 ? 1.359 -6.126 -18.938 1.00 97.50 189 ASP A N 1
ATOM 1533 C CA . ASP A 1 189 ? 0.045 -6.749 -18.863 1.00 97.50 189 ASP A CA 1
ATOM 1534 C C . ASP A 1 189 ? -0.103 -7.533 -17.554 1.00 97.50 189 ASP A C 1
ATOM 1536 O O . ASP A 1 189 ? 0.819 -8.223 -17.110 1.00 97.50 189 ASP A O 1
ATOM 1540 N N . TRP A 1 190 ? -1.256 -7.387 -16.911 1.00 96.75 190 TRP A N 1
ATOM 1541 C CA . TRP A 1 190 ? -1.590 -8.025 -15.639 1.00 96.75 190 TRP A CA 1
ATOM 1542 C C . TRP A 1 190 ? -3.106 -8.042 -15.457 1.00 96.75 190 TRP A C 1
ATOM 1544 O O . TRP A 1 190 ? -3.835 -7.362 -16.187 1.00 96.75 190 TRP A O 1
ATOM 1554 N N . ASP A 1 191 ? -3.580 -8.788 -14.463 1.00 95.50 191 ASP A N 1
ATOM 1555 C CA . ASP A 1 191 ? -5.008 -8.939 -14.168 1.00 95.50 191 ASP A CA 1
ATOM 1556 C C . ASP A 1 191 ? -5.557 -7.673 -13.489 1.00 95.50 191 ASP A C 1
ATOM 1558 O O . ASP A 1 191 ? -5.801 -7.621 -12.283 1.00 95.50 191 ASP A O 1
ATOM 1562 N N . THR A 1 192 ? -5.696 -6.618 -14.293 1.00 92.81 192 THR A N 1
ATOM 1563 C CA . THR A 1 192 ? -6.087 -5.280 -13.848 1.00 92.81 192 THR A CA 1
ATOM 1564 C C . THR A 1 192 ? -7.499 -5.329 -13.253 1.00 92.81 192 THR A C 1
ATOM 1566 O O . THR A 1 192 ? -8.427 -5.795 -13.923 1.00 92.81 192 THR A O 1
ATOM 1569 N N . PRO A 1 193 ? -7.707 -4.847 -12.017 1.00 93.56 193 PRO A N 1
ATOM 1570 C CA . PRO A 1 193 ? -9.013 -4.872 -11.380 1.00 93.56 193 PRO A CA 1
ATOM 1571 C C . PRO A 1 193 ? -9.961 -3.857 -12.024 1.00 93.56 193 PRO A C 1
ATOM 1573 O O . PRO A 1 193 ? -9.554 -2.777 -12.450 1.00 93.56 193 PRO A O 1
ATOM 1576 N N . GLY A 1 194 ? -11.258 -4.164 -12.023 1.00 91.94 194 GLY A N 1
ATOM 1577 C CA . GLY A 1 194 ? -12.279 -3.140 -12.221 1.00 91.94 194 GLY A CA 1
ATOM 1578 C C . GLY A 1 194 ? -12.353 -2.247 -10.983 1.00 91.94 194 GLY A C 1
ATOM 1579 O O . GLY A 1 194 ? -12.521 -2.759 -9.877 1.00 91.94 194 GLY A O 1
ATOM 1580 N N . TYR A 1 195 ? -12.218 -0.931 -11.157 1.00 92.00 195 TYR A N 1
ATOM 1581 C CA . TYR A 1 195 ? -12.384 0.040 -10.077 1.00 92.00 195 TYR A CA 1
ATOM 1582 C C . TYR A 1 195 ? -12.919 1.379 -10.593 1.00 92.00 195 TYR A C 1
ATOM 1584 O O . TYR A 1 195 ? -12.736 1.749 -11.753 1.00 92.00 195 TYR A O 1
ATOM 1592 N N . GLY A 1 196 ? -13.602 2.115 -9.721 1.00 89.44 196 GLY A N 1
ATOM 1593 C CA . GLY A 1 196 ? -14.050 3.484 -9.984 1.00 89.44 196 GLY A CA 1
ATOM 1594 C C . GLY A 1 196 ? -13.063 4.537 -9.467 1.00 89.44 196 GLY A C 1
ATOM 1595 O O . GLY A 1 196 ? -12.343 4.332 -8.488 1.00 89.44 196 GLY A O 1
ATOM 1596 N N . LEU A 1 197 ? -13.074 5.729 -10.058 1.00 89.19 197 LEU A N 1
ATOM 1597 C CA . LEU A 1 197 ? -12.312 6.849 -9.502 1.00 89.19 197 LEU A CA 1
ATOM 1598 C C . LEU A 1 197 ? -12.886 7.261 -8.141 1.00 89.19 197 LEU A C 1
ATOM 1600 O O . LEU A 1 197 ? -14.101 7.318 -7.957 1.00 89.19 197 LEU A O 1
ATOM 1604 N N . ILE A 1 198 ? -12.012 7.555 -7.180 1.00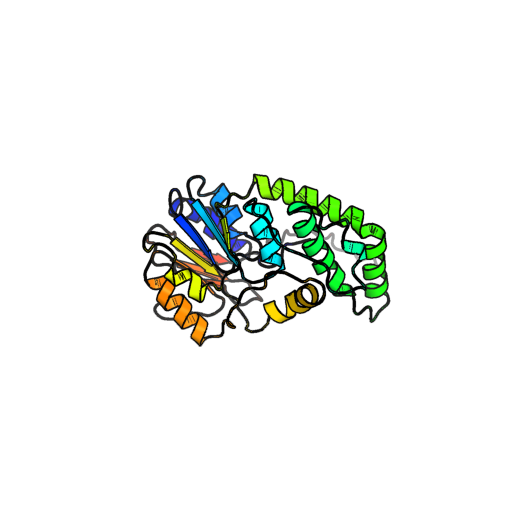 88.56 198 ILE A N 1
ATOM 1605 C CA . ILE A 1 198 ? -12.412 8.021 -5.847 1.00 88.56 198 ILE A CA 1
ATOM 1606 C C . ILE A 1 198 ? -12.498 9.551 -5.870 1.00 88.56 198 ILE A C 1
ATOM 1608 O O . ILE A 1 198 ? -11.546 10.260 -5.539 1.00 88.56 198 ILE A O 1
ATOM 1612 N N . ASP A 1 199 ? -13.647 10.053 -6.314 1.00 89.38 199 ASP A N 1
ATOM 1613 C CA . ASP A 1 199 ? -14.044 11.455 -6.182 1.00 89.38 199 ASP A CA 1
ATOM 1614 C C . ASP A 1 199 ? -14.687 11.737 -4.809 1.00 89.38 199 ASP A C 1
ATOM 1616 O O . ASP A 1 199 ? -14.750 10.868 -3.935 1.00 89.38 199 ASP A O 1
ATOM 1620 N N . GLU A 1 200 ? -15.139 12.973 -4.586 1.00 88.38 200 GLU A N 1
ATOM 1621 C CA . GLU A 1 200 ? -15.725 13.381 -3.305 1.00 88.38 200 GLU A CA 1
ATOM 1622 C C . GLU A 1 200 ? -16.989 12.580 -2.945 1.00 88.38 200 GLU A C 1
ATOM 1624 O O . GLU A 1 200 ? -17.161 12.174 -1.792 1.00 88.38 200 GLU A O 1
ATOM 1629 N N . ASP A 1 201 ? -17.860 12.304 -3.915 1.00 91.75 201 ASP A N 1
ATOM 1630 C CA . ASP A 1 201 ? -19.105 11.573 -3.669 1.00 91.75 201 ASP A CA 1
ATOM 1631 C C . ASP A 1 201 ? -18.843 10.091 -3.411 1.00 91.75 201 ASP A C 1
ATOM 1633 O O . ASP A 1 201 ? -19.454 9.480 -2.528 1.00 91.75 201 ASP A O 1
ATOM 1637 N N . ARG A 1 202 ? -17.868 9.503 -4.104 1.00 92.62 202 ARG A N 1
ATOM 1638 C CA . ARG A 1 202 ? -17.432 8.139 -3.831 1.00 92.62 202 ARG A CA 1
ATOM 1639 C C . ARG A 1 202 ? -16.742 8.027 -2.479 1.00 92.62 202 ARG A C 1
ATOM 1641 O O . ARG A 1 202 ? -17.007 7.053 -1.778 1.00 92.62 202 ARG A O 1
ATOM 1648 N N . LYS A 1 203 ? -15.955 9.026 -2.052 1.00 92.81 203 LYS A N 1
ATOM 1649 C CA . LYS A 1 203 ? -15.426 9.090 -0.676 1.00 92.81 203 LYS A CA 1
ATOM 1650 C C . LYS A 1 203 ? -16.553 9.055 0.356 1.00 92.81 203 LYS A C 1
ATOM 1652 O O . LYS A 1 203 ? -16.476 8.248 1.279 1.00 92.81 203 LYS A O 1
ATOM 1657 N N . LYS A 1 204 ? -17.619 9.851 0.177 1.00 93.69 204 LYS A N 1
ATOM 1658 C CA . LYS A 1 204 ? -18.798 9.834 1.071 1.00 93.69 204 LYS A CA 1
ATOM 1659 C C . LYS A 1 204 ? -19.410 8.439 1.157 1.00 93.69 204 LYS A C 1
ATOM 1661 O O . LYS A 1 204 ? -19.644 7.945 2.252 1.00 93.69 204 LYS A O 1
ATOM 1666 N N . ARG A 1 205 ? -19.617 7.781 0.013 1.00 95.69 205 ARG A N 1
ATOM 1667 C CA . ARG A 1 205 ? -20.202 6.432 -0.047 1.00 95.69 205 ARG A CA 1
ATOM 1668 C C . ARG A 1 205 ? -19.302 5.365 0.584 1.00 95.69 205 ARG A C 1
ATOM 1670 O O . ARG A 1 205 ? -19.808 4.501 1.293 1.00 95.69 205 ARG A O 1
ATOM 1677 N N . ILE A 1 206 ? -17.988 5.426 0.349 1.00 96.06 206 ILE A N 1
ATOM 1678 C CA . ILE A 1 206 ? -16.999 4.556 1.008 1.00 96.06 206 ILE A CA 1
ATOM 1679 C C . ILE A 1 206 ? -17.076 4.748 2.523 1.00 96.06 206 ILE A C 1
ATOM 1681 O O . ILE A 1 206 ? -17.188 3.779 3.268 1.00 96.06 206 ILE A O 1
ATOM 1685 N N . LEU A 1 207 ? -17.073 6.002 2.973 1.00 95.44 207 LEU A N 1
ATOM 1686 C CA . LEU A 1 207 ? -17.161 6.337 4.384 1.00 95.44 207 LEU A CA 1
ATOM 1687 C C . LEU A 1 207 ? -18.459 5.810 5.007 1.00 95.44 207 LEU A C 1
ATOM 1689 O O . LEU A 1 207 ? -18.394 5.202 6.067 1.00 95.44 207 LEU A O 1
ATOM 1693 N N . THR A 1 208 ? -19.613 5.963 4.347 1.00 96.00 208 THR A N 1
ATOM 1694 C CA . THR A 1 208 ? -20.887 5.395 4.823 1.00 96.00 208 THR A CA 1
ATOM 1695 C C . THR A 1 208 ? -20.774 3.897 5.102 1.00 96.00 208 THR A C 1
ATOM 1697 O O . THR A 1 208 ? -21.187 3.465 6.172 1.00 96.00 208 THR A O 1
ATOM 1700 N N . LYS A 1 209 ? -20.152 3.124 4.202 1.00 97.12 209 LYS A N 1
ATOM 1701 C CA . LYS A 1 209 ? -19.920 1.686 4.416 1.00 97.12 209 LYS A CA 1
ATOM 1702 C C . LYS A 1 209 ? -18.942 1.410 5.563 1.00 97.12 209 LYS A C 1
ATOM 1704 O O . LYS A 1 209 ? -19.132 0.474 6.332 1.00 97.12 209 LYS A O 1
ATOM 1709 N N . MET A 1 210 ? -17.894 2.225 5.704 1.00 96.81 210 MET A N 1
ATOM 1710 C CA . MET A 1 210 ? -16.937 2.091 6.810 1.00 96.81 210 MET A CA 1
ATOM 1711 C C . MET A 1 210 ? -17.576 2.351 8.182 1.00 96.81 210 MET A C 1
ATOM 1713 O O . MET A 1 210 ? -17.156 1.739 9.158 1.00 96.81 210 MET A O 1
ATOM 1717 N N . LEU A 1 211 ? -18.586 3.225 8.268 1.00 95.12 211 LEU A N 1
ATOM 1718 C CA . LEU A 1 211 ? -19.271 3.557 9.526 1.00 95.12 211 LEU A CA 1
ATOM 1719 C C . LEU A 1 211 ? -20.077 2.392 10.124 1.00 95.12 211 LEU A C 1
ATOM 1721 O O . LEU A 1 211 ? -20.450 2.461 11.293 1.00 95.12 211 LEU A O 1
ATOM 1725 N N . GLU A 1 212 ? -20.335 1.329 9.361 1.00 95.38 212 GLU A N 1
ATOM 1726 C CA . GLU A 1 212 ? -21.066 0.141 9.829 1.00 95.38 212 GLU A CA 1
ATOM 1727 C C . GLU A 1 212 ? -20.262 -0.735 10.802 1.00 95.38 212 GLU A C 1
ATOM 1729 O O . GLU A 1 212 ? -20.805 -1.658 11.404 1.00 95.38 212 GLU A O 1
ATOM 1734 N N . ARG A 1 213 ? -18.966 -0.452 10.963 1.00 95.88 213 ARG A N 1
ATOM 1735 C CA . ARG A 1 213 ? -18.018 -1.249 11.748 1.00 95.88 213 ARG A CA 1
ATOM 1736 C C . ARG A 1 213 ? -16.979 -0.367 12.423 1.00 95.88 213 ARG A C 1
ATOM 1738 O O . ARG A 1 213 ? -16.990 0.857 12.287 1.00 95.88 213 ARG A O 1
ATOM 1745 N N . ASP A 1 214 ? -16.069 -0.981 13.167 1.00 98.00 214 ASP A N 1
ATOM 1746 C CA . ASP A 1 214 ? -14.924 -0.248 13.696 1.00 98.00 214 ASP A CA 1
ATOM 1747 C C . ASP A 1 214 ? -14.019 0.202 12.548 1.00 98.00 214 ASP A C 1
ATOM 1749 O O . ASP A 1 214 ? -13.643 -0.592 11.683 1.00 98.00 214 ASP A O 1
ATOM 1753 N N . TYR A 1 215 ? -13.658 1.483 12.530 1.00 97.94 215 TYR A N 1
ATOM 1754 C CA . TYR A 1 215 ? -12.910 2.043 11.410 1.00 97.94 215 TYR A CA 1
ATOM 1755 C C . TYR A 1 215 ? -11.811 3.008 11.838 1.00 97.94 215 TYR A C 1
ATOM 1757 O O . TYR A 1 215 ? -11.896 3.649 12.881 1.00 97.94 215 TYR A O 1
ATOM 1765 N N . LEU A 1 216 ? -10.799 3.165 10.989 1.00 97.62 216 LEU A N 1
ATOM 1766 C CA . LEU A 1 216 ? -9.820 4.243 11.042 1.00 97.62 216 LEU A CA 1
ATOM 1767 C C . LEU A 1 216 ? -9.703 4.868 9.652 1.00 97.62 216 LEU A C 1
ATOM 1769 O O . LEU A 1 216 ? -9.188 4.260 8.717 1.00 97.62 216 LEU A O 1
ATOM 1773 N N . TYR A 1 217 ? -10.172 6.099 9.518 1.00 96.38 217 TYR A N 1
ATOM 1774 C CA . TYR A 1 217 ? -10.189 6.811 8.251 1.00 96.38 217 TYR A CA 1
ATOM 1775 C C . TYR A 1 217 ? -9.237 8.000 8.288 1.00 96.38 217 TYR A C 1
ATOM 1777 O O . TYR A 1 217 ? -9.2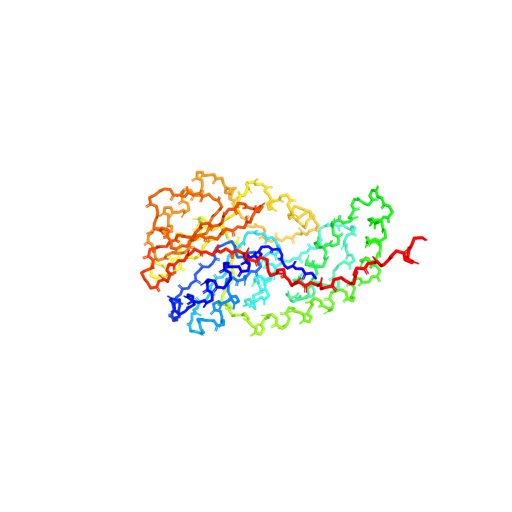88 8.815 9.210 1.00 96.38 217 TYR A O 1
ATOM 1785 N N . LEU A 1 218 ? -8.360 8.086 7.292 1.00 93.44 218 LEU A N 1
ATOM 1786 C CA . LEU A 1 218 ? -7.414 9.179 7.123 1.00 93.44 218 LEU A CA 1
ATOM 1787 C C . LEU A 1 218 ? -7.766 9.945 5.847 1.00 93.44 218 LEU A C 1
ATOM 1789 O O . LEU A 1 218 ? -7.982 9.332 4.802 1.00 93.44 218 LEU A O 1
ATOM 1793 N N . ASP A 1 219 ? -7.776 11.275 5.912 1.00 91.19 219 ASP A N 1
ATOM 1794 C CA . ASP A 1 219 ? -8.006 12.126 4.738 1.00 91.19 219 ASP A CA 1
ATOM 1795 C C . ASP A 1 219 ? -7.306 13.487 4.882 1.00 91.19 219 ASP A C 1
ATOM 1797 O O . ASP A 1 219 ? -6.951 13.909 5.986 1.00 91.19 219 ASP A O 1
ATOM 1801 N N . ASP A 1 220 ? -7.089 14.184 3.766 1.00 88.94 220 ASP A N 1
ATOM 1802 C CA . ASP A 1 220 ? -6.615 15.578 3.749 1.00 88.94 220 ASP A CA 1
ATOM 1803 C C . ASP A 1 220 ? -7.766 16.601 3.686 1.00 88.94 220 ASP A C 1
ATOM 1805 O O . ASP A 1 220 ? -7.529 17.815 3.668 1.00 88.94 220 ASP A O 1
ATOM 1809 N N . HIS A 1 221 ? -9.004 16.101 3.668 1.00 88.69 221 HIS A N 1
ATOM 1810 C CA . HIS A 1 221 ? -10.247 16.850 3.788 1.00 88.69 221 HIS A CA 1
ATOM 1811 C C . HIS A 1 221 ? -10.839 16.717 5.197 1.00 88.69 221 HIS A C 1
ATOM 1813 O O . HIS A 1 221 ? -10.812 15.645 5.805 1.00 88.69 221 HIS A O 1
ATOM 1819 N N . GLU A 1 222 ? -11.396 17.813 5.712 1.00 91.88 222 GLU A N 1
ATOM 1820 C CA . GLU A 1 222 ? -12.031 17.830 7.027 1.00 91.88 222 GLU A CA 1
ATOM 1821 C C . GLU A 1 222 ? -13.516 17.455 6.932 1.00 91.88 222 GLU A C 1
ATOM 1823 O O . GLU A 1 222 ? -14.338 18.224 6.436 1.00 91.88 222 GLU A O 1
ATOM 1828 N N . TRP A 1 223 ? -13.874 16.292 7.473 1.00 91.56 223 TRP A N 1
ATOM 1829 C CA . TRP A 1 223 ? -15.244 15.787 7.520 1.00 91.56 223 TRP A CA 1
ATOM 1830 C C . TRP A 1 223 ? -15.967 16.232 8.794 1.00 91.56 223 TRP A C 1
ATOM 1832 O O . TRP A 1 223 ? -15.685 15.753 9.897 1.00 91.56 223 TRP A O 1
ATOM 1842 N N . LYS A 1 224 ? -16.937 17.142 8.648 1.00 90.31 224 LYS A N 1
ATOM 1843 C CA . LYS A 1 224 ? -17.786 17.585 9.765 1.00 90.31 224 LYS A CA 1
ATOM 1844 C C . LYS A 1 224 ? -18.715 16.452 10.213 1.00 90.31 224 LYS A C 1
ATOM 1846 O O . LYS A 1 224 ? -19.338 15.798 9.387 1.00 90.31 224 LYS A O 1
ATOM 1851 N N . GLY A 1 225 ? -18.835 16.258 11.526 1.00 88.44 225 GLY A N 1
ATOM 1852 C CA . GLY A 1 225 ? -19.738 15.266 12.124 1.00 88.44 225 GLY A CA 1
ATOM 1853 C C . GLY A 1 225 ? -19.130 13.877 12.337 1.00 88.44 225 GLY A C 1
ATOM 1854 O O . GLY A 1 225 ? -19.743 13.058 13.013 1.00 88.44 225 GLY A O 1
ATOM 1855 N N . LEU A 1 226 ? -17.916 13.621 11.843 1.00 93.44 226 LEU A N 1
ATOM 1856 C CA . LEU A 1 226 ? -17.182 12.406 12.186 1.00 93.44 226 LEU A CA 1
ATOM 1857 C C . LEU A 1 226 ? -16.385 12.575 13.488 1.00 93.44 226 LEU A C 1
ATOM 1859 O O . LEU A 1 226 ? -15.810 13.644 13.722 1.00 93.44 226 LEU A O 1
ATOM 1863 N N . PRO A 1 227 ? -16.268 11.519 14.314 1.00 94.50 227 PRO A N 1
ATOM 1864 C CA . PRO A 1 227 ? -15.416 11.528 15.498 1.00 94.50 227 PRO A CA 1
ATOM 1865 C C . PRO A 1 227 ? -13.936 11.605 15.097 1.00 94.50 227 PRO A C 1
ATOM 1867 O O . PRO A 1 227 ? -13.296 10.608 14.762 1.00 94.50 227 PRO A O 1
ATOM 1870 N N . MET A 1 228 ? -13.379 12.817 15.119 1.00 96.19 228 MET A N 1
ATOM 1871 C CA . MET A 1 228 ? -11.954 13.044 14.890 1.00 96.19 228 MET A CA 1
ATOM 1872 C C . MET A 1 228 ? -11.155 12.606 16.119 1.00 96.19 228 MET A C 1
ATOM 1874 O O . MET A 1 228 ? -11.335 13.137 17.218 1.00 96.19 228 MET A O 1
ATOM 1878 N N . VAL A 1 229 ? -10.241 11.660 15.924 1.00 96.25 229 VAL A N 1
ATOM 1879 C CA . VAL A 1 229 ? -9.349 11.160 16.977 1.00 96.25 229 VAL A CA 1
ATOM 1880 C C . VAL A 1 229 ? -7.982 11.823 16.910 1.00 96.25 229 VAL A C 1
ATOM 1882 O O . VAL A 1 229 ? -7.361 12.043 17.947 1.00 96.25 229 VAL A O 1
ATOM 1885 N N . ALA A 1 230 ? -7.517 12.222 15.726 1.00 95.12 230 ALA A N 1
ATOM 1886 C CA . ALA A 1 230 ? -6.266 12.952 15.622 1.00 95.12 230 ALA A CA 1
ATOM 1887 C C . ALA A 1 230 ? -6.191 13.886 14.417 1.00 95.12 230 ALA A C 1
ATOM 1889 O O . ALA A 1 230 ? -6.905 13.736 13.430 1.00 95.12 230 ALA A O 1
ATOM 1890 N N . VAL A 1 231 ? -5.276 14.850 14.500 1.00 94.19 231 VAL A N 1
ATOM 1891 C CA . VAL A 1 231 ? -4.893 15.702 13.372 1.00 94.19 231 VAL A CA 1
ATOM 1892 C C . VAL A 1 231 ? -3.379 15.842 13.321 1.00 94.19 231 VAL A C 1
ATOM 1894 O O . VAL A 1 231 ? -2.724 16.127 14.326 1.00 94.19 231 VAL A O 1
ATOM 1897 N N . VAL A 1 232 ? -2.820 15.660 12.131 1.00 90.06 232 VAL A N 1
ATOM 1898 C CA . VAL A 1 232 ? -1.397 15.822 11.851 1.00 90.06 232 VAL A CA 1
ATOM 1899 C C . VAL A 1 232 ? -1.199 17.084 11.029 1.00 90.06 232 VAL A C 1
ATOM 1901 O O . VAL A 1 232 ? -1.675 17.182 9.900 1.00 90.06 232 VAL A O 1
ATOM 1904 N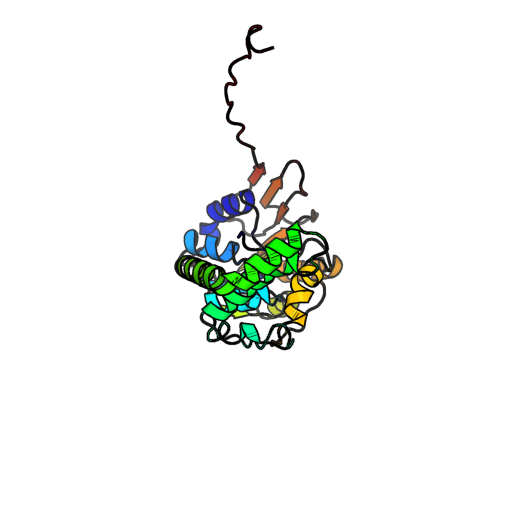 N . ARG A 1 233 ? -0.473 18.059 11.581 1.00 88.06 233 ARG A N 1
ATOM 1905 C CA . ARG A 1 233 ? -0.177 19.335 10.920 1.00 88.06 233 ARG A CA 1
ATOM 1906 C C . ARG A 1 233 ? 1.284 19.409 10.497 1.00 88.06 233 ARG A C 1
ATOM 1908 O O . ARG A 1 233 ? 2.194 19.144 11.287 1.00 88.06 233 ARG A O 1
ATOM 1915 N N . LYS A 1 234 ? 1.509 19.863 9.264 1.00 79.38 234 LYS A N 1
ATOM 1916 C CA . LYS A 1 234 ? 2.839 20.121 8.706 1.00 79.38 234 LYS A CA 1
ATOM 1917 C C . LYS A 1 234 ? 2.861 21.506 8.071 1.00 79.38 234 LYS A C 1
ATOM 1919 O O . LYS A 1 234 ? 1.980 21.834 7.292 1.00 79.38 234 LYS A O 1
ATOM 1924 N N . ALA A 1 235 ? 3.882 22.306 8.377 1.00 67.62 235 ALA A N 1
ATOM 1925 C CA . ALA A 1 235 ? 3.914 23.750 8.102 1.00 67.62 235 ALA A CA 1
ATOM 1926 C C . ALA A 1 235 ? 3.640 24.183 6.641 1.00 67.62 235 ALA A C 1
ATOM 1928 O O . ALA A 1 235 ? 3.300 25.337 6.417 1.00 67.62 235 ALA A O 1
ATOM 1929 N N . ARG A 1 236 ? 3.812 23.294 5.649 1.00 71.69 236 ARG A N 1
ATOM 1930 C CA . ARG A 1 236 ? 3.619 23.583 4.211 1.00 71.69 236 ARG A CA 1
ATOM 1931 C C . ARG A 1 236 ? 2.803 22.525 3.458 1.00 71.69 236 ARG A C 1
ATOM 1933 O O . ARG A 1 236 ? 2.826 22.500 2.235 1.00 71.69 236 ARG A O 1
ATOM 1940 N N . MET A 1 237 ? 2.151 21.603 4.163 1.00 76.25 237 MET A N 1
ATOM 1941 C CA . MET A 1 237 ? 1.297 20.585 3.542 1.00 76.25 237 MET A CA 1
ATOM 1942 C C . MET A 1 237 ? -0.084 20.644 4.173 1.00 76.25 237 MET A C 1
ATOM 1944 O O . MET A 1 237 ? -0.216 21.063 5.325 1.00 76.25 237 MET A O 1
ATOM 1948 N N . LYS A 1 238 ? -1.100 20.199 3.430 1.00 83.94 238 LYS A N 1
ATOM 1949 C CA . LYS A 1 238 ? -2.432 20.020 3.999 1.00 83.94 238 LYS A CA 1
ATOM 1950 C C . LYS A 1 238 ? -2.352 19.128 5.248 1.00 83.94 238 LYS A C 1
ATOM 1952 O O . LYS A 1 238 ? -1.556 18.178 5.256 1.00 83.94 238 LYS A O 1
ATOM 1957 N N . PRO A 1 239 ? -3.116 19.441 6.305 1.00 89.50 239 PRO A N 1
ATOM 1958 C CA . PRO A 1 239 ? -3.241 18.550 7.446 1.00 89.50 239 PRO A CA 1
ATOM 1959 C C . PRO A 1 239 ? -3.773 17.181 7.018 1.00 89.50 239 PRO A C 1
ATOM 1961 O O . PRO A 1 239 ? -4.501 17.081 6.036 1.00 89.50 239 PRO A O 1
ATOM 1964 N N . VAL A 1 240 ? -3.424 16.145 7.777 1.00 91.25 240 VAL A N 1
ATOM 1965 C CA . VAL A 1 240 ? -4.094 14.842 7.694 1.00 91.25 240 VAL A CA 1
ATOM 1966 C C . VAL A 1 240 ? -4.995 14.715 8.909 1.00 91.25 240 VAL A C 1
ATOM 1968 O O . VAL A 1 240 ? -4.521 14.801 10.046 1.00 91.25 240 VAL A O 1
ATOM 1971 N N . TYR A 1 241 ? -6.280 14.530 8.663 1.00 94.19 241 TYR A N 1
ATOM 1972 C CA . TYR A 1 241 ? -7.301 14.318 9.673 1.00 94.19 241 TYR A CA 1
ATOM 1973 C C . TYR A 1 241 ? -7.543 12.821 9.827 1.00 94.19 241 TYR A C 1
ATOM 1975 O O . TYR A 1 241 ? -7.563 12.086 8.841 1.00 94.19 241 TYR A O 1
ATOM 1983 N N . ILE A 1 242 ? -7.677 12.368 11.070 1.00 95.56 242 ILE A N 1
ATOM 1984 C CA . ILE A 1 242 ? -7.840 10.958 11.414 1.00 95.56 242 ILE A CA 1
ATOM 1985 C C . ILE A 1 242 ? -9.145 10.804 12.191 1.00 95.56 242 ILE A C 1
ATOM 1987 O O . ILE A 1 242 ? -9.321 11.417 13.249 1.00 95.56 242 ILE A O 1
ATOM 1991 N N . TYR A 1 243 ? -10.039 9.966 11.676 1.00 97.19 243 TYR A N 1
ATOM 1992 C CA . TYR A 1 243 ? -11.385 9.727 12.192 1.00 97.19 243 TYR A CA 1
ATOM 1993 C C . TYR A 1 243 ? -11.565 8.265 12.584 1.00 97.19 243 TYR A C 1
ATOM 1995 O O . TYR A 1 243 ? -11.069 7.377 11.893 1.00 97.19 243 TYR A O 1
ATOM 2003 N N . SER A 1 244 ? -12.276 8.010 13.680 1.00 97.69 244 SER A N 1
ATOM 2004 C CA . SER A 1 244 ? -12.571 6.652 14.143 1.00 97.69 244 SER A CA 1
ATOM 2005 C C . SER A 1 244 ? -13.672 6.642 15.203 1.00 97.69 244 SER A C 1
ATOM 2007 O O . SER A 1 244 ? -13.730 7.537 16.046 1.00 97.69 244 SER A O 1
ATOM 2009 N N . ASN A 1 245 ? -14.503 5.601 15.201 1.00 96.62 245 ASN A N 1
ATOM 2010 C CA . ASN A 1 245 ? -15.435 5.270 16.285 1.00 96.62 245 ASN A CA 1
ATOM 2011 C C . ASN A 1 245 ? -14.803 4.420 17.407 1.00 96.62 245 ASN A C 1
ATOM 2013 O O . ASN A 1 245 ? -15.445 4.198 18.433 1.00 96.62 245 ASN A O 1
ATOM 2017 N N . MET A 1 246 ? -13.554 3.970 17.256 1.00 97.00 246 MET A N 1
ATOM 2018 C CA . MET A 1 246 ? -12.882 3.118 18.235 1.00 97.00 246 MET A CA 1
ATOM 2019 C C . MET A 1 246 ? -12.507 3.920 19.489 1.00 97.00 246 MET A C 1
ATOM 2021 O O . MET A 1 246 ? -11.609 4.764 19.474 1.00 97.00 246 MET A O 1
ATOM 2025 N N . THR A 1 247 ? -13.159 3.620 20.612 1.00 93.69 247 THR A N 1
ATOM 2026 C CA . THR A 1 247 ? -12.949 4.315 21.897 1.00 93.69 247 THR A CA 1
ATOM 2027 C C . THR A 1 247 ? -11.593 4.022 22.541 1.00 93.69 247 THR A C 1
ATOM 2029 O O . THR A 1 247 ? -11.120 4.817 23.350 1.00 93.69 247 THR A O 1
ATOM 2032 N N . ALA A 1 248 ? -10.951 2.916 22.159 1.00 94.19 248 ALA A N 1
ATOM 2033 C CA . ALA A 1 248 ? -9.624 2.523 22.631 1.00 94.19 248 ALA A CA 1
ATOM 2034 C C . ALA A 1 248 ? -8.481 3.397 22.077 1.00 94.19 248 ALA A C 1
ATOM 2036 O O . ALA A 1 248 ? -7.350 3.284 22.546 1.00 94.19 248 ALA A O 1
ATOM 2037 N N . LEU A 1 249 ? -8.745 4.256 21.084 1.00 95.31 249 LEU A N 1
ATOM 2038 C CA . LEU A 1 249 ? -7.718 5.101 20.478 1.00 95.31 249 LEU A CA 1
ATOM 2039 C C . LEU A 1 249 ? -7.434 6.350 21.319 1.00 95.31 249 LEU A C 1
ATOM 2041 O O . LEU A 1 249 ? -8.328 7.107 21.704 1.00 95.31 249 LEU A O 1
ATOM 2045 N N . HIS A 1 250 ? -6.152 6.632 21.523 1.00 90.50 250 HIS A N 1
ATOM 2046 C CA . HIS A 1 250 ? -5.683 7.866 22.128 1.00 90.50 250 HIS A CA 1
ATOM 2047 C C . HIS A 1 250 ? -5.844 9.044 21.169 1.00 90.50 250 HIS A C 1
ATOM 2049 O O . HIS A 1 250 ? -5.310 9.055 20.052 1.00 90.50 250 HIS A O 1
ATOM 2055 N N . ARG A 1 251 ? -6.523 10.092 21.644 1.00 91.19 251 ARG A N 1
ATOM 2056 C CA . ARG A 1 251 ? -6.673 11.334 20.885 1.00 91.19 251 ARG A CA 1
ATOM 2057 C C . ARG A 1 251 ? -5.355 12.106 20.811 1.00 91.19 251 ARG A C 1
ATOM 2059 O O . ARG A 1 251 ? -4.578 12.088 21.763 1.00 91.19 251 ARG A O 1
ATOM 2066 N N . GLY A 1 252 ? -5.098 12.810 19.707 1.00 84.19 252 GLY A N 1
ATOM 2067 C CA . GLY A 1 252 ? -3.834 13.539 19.558 1.00 84.19 252 GLY A CA 1
ATOM 2068 C C . GLY A 1 252 ? -3.811 14.658 18.520 1.00 84.19 252 GLY A C 1
ATOM 2069 O O . GLY A 1 252 ? -4.415 14.576 17.458 1.00 84.19 252 GLY A O 1
ATOM 2070 N N . VAL A 1 253 ? -3.037 15.705 18.805 1.00 85.25 253 VAL A N 1
ATOM 2071 C CA . VAL A 1 253 ? -2.670 16.743 17.831 1.00 85.25 253 VAL A CA 1
ATOM 2072 C C . VAL A 1 253 ? -1.170 16.646 17.606 1.00 85.25 253 VAL A C 1
ATOM 2074 O O . VAL A 1 253 ? -0.390 16.988 18.493 1.00 85.25 253 VAL A O 1
ATOM 2077 N N . MET A 1 254 ? -0.761 16.198 16.422 1.00 82.12 254 MET A N 1
ATOM 2078 C CA . MET A 1 254 ? 0.652 16.020 16.095 1.00 82.12 254 MET A CA 1
ATOM 2079 C C . MET A 1 254 ? 1.141 17.162 15.216 1.00 82.12 254 MET A C 1
ATOM 2081 O O . MET A 1 254 ? 0.522 17.520 14.211 1.00 82.12 254 MET A O 1
ATOM 2085 N N . LYS A 1 255 ? 2.274 17.746 15.601 1.00 74.94 255 LYS A N 1
ATOM 2086 C CA . LYS A 1 255 ? 2.969 18.772 14.826 1.00 74.94 255 LYS A CA 1
ATOM 2087 C C . LYS A 1 255 ? 4.339 18.227 14.470 1.00 74.94 255 LYS A C 1
ATOM 2089 O O . LYS A 1 255 ? 5.103 17.893 15.369 1.00 74.94 255 LYS A O 1
ATOM 2094 N N . GLN A 1 256 ? 4.668 18.200 13.181 1.00 65.00 256 GLN A N 1
ATOM 2095 C CA . GLN A 1 256 ? 6.037 17.898 12.781 1.00 65.00 256 GLN A CA 1
ATOM 2096 C C . GLN A 1 256 ? 6.939 19.068 13.201 1.00 65.00 256 GLN A C 1
ATOM 2098 O O . GLN A 1 256 ? 6.968 20.106 12.534 1.00 65.00 256 GLN A O 1
ATOM 2103 N N . GLN A 1 257 ? 7.653 18.919 14.316 1.00 57.72 257 GLN A N 1
ATOM 2104 C CA . GLN A 1 257 ? 8.703 19.853 14.707 1.00 57.72 257 GLN A CA 1
ATOM 2105 C C . GLN A 1 257 ? 9.942 19.566 13.856 1.00 57.72 257 GLN A C 1
ATOM 2107 O O . GLN A 1 257 ? 10.430 18.438 13.803 1.00 57.72 257 GLN A O 1
ATOM 2112 N N . ARG A 1 258 ? 10.456 20.582 13.157 1.00 55.28 258 ARG A N 1
ATOM 2113 C CA . ARG A 1 258 ? 11.830 20.516 12.659 1.00 55.28 258 ARG A CA 1
ATOM 2114 C C . ARG A 1 258 ? 12.723 20.743 13.871 1.00 55.28 258 ARG A C 1
ATOM 2116 O O . ARG A 1 258 ? 12.720 21.846 14.405 1.00 55.28 258 ARG A O 1
ATOM 2123 N N . HIS A 1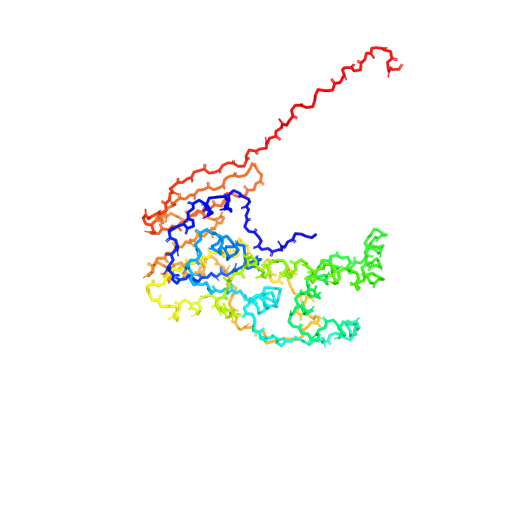 259 ? 13.451 19.718 14.304 1.00 48.59 259 HIS A N 1
ATOM 2124 C CA . HIS A 1 259 ? 14.617 19.944 15.148 1.00 48.59 259 HIS A CA 1
ATOM 2125 C C . HIS A 1 259 ? 15.615 20.747 14.311 1.00 48.59 259 HIS A C 1
ATOM 2127 O O . HIS A 1 259 ? 16.217 20.227 13.377 1.00 48.59 259 HIS A O 1
ATOM 2133 N N . SER A 1 260 ? 15.711 22.044 14.575 1.00 54.53 260 SER A N 1
ATOM 2134 C CA . SER A 1 260 ? 16.866 22.836 14.182 1.00 54.53 260 SER A CA 1
ATOM 2135 C C . SER A 1 260 ? 17.928 22.597 15.245 1.00 54.53 260 SER A C 1
ATOM 2137 O O . SER A 1 260 ? 17.809 23.113 16.354 1.00 54.53 260 SER A O 1
ATOM 2139 N N . GLU A 1 261 ? 18.928 21.778 14.929 1.00 46.66 261 GLU A N 1
ATOM 2140 C CA . GLU A 1 261 ? 20.173 21.820 15.686 1.00 46.66 261 GLU A CA 1
ATOM 2141 C C . GLU A 1 261 ? 20.835 23.164 15.399 1.00 46.66 261 GLU A C 1
ATOM 2143 O O . GLU A 1 261 ? 20.997 23.570 14.245 1.00 46.66 261 GLU A O 1
ATOM 2148 N N . PHE A 1 262 ? 21.151 23.892 16.464 1.00 61.38 262 PHE A N 1
ATOM 2149 C CA . PHE A 1 262 ? 21.977 25.078 16.358 1.00 61.38 262 PHE A CA 1
ATOM 2150 C C . PHE A 1 262 ? 23.378 24.614 15.957 1.00 61.38 262 PHE A C 1
ATOM 2152 O O . PHE A 1 262 ? 24.081 24.014 16.765 1.00 61.38 262 PHE A O 1
ATOM 2159 N N . VAL A 1 263 ? 23.763 24.857 14.706 1.00 67.88 263 VAL A N 1
ATOM 2160 C CA . VAL A 1 263 ? 25.154 24.722 14.271 1.00 67.88 263 VAL A CA 1
ATOM 2161 C C . VAL A 1 263 ? 25.824 26.058 14.592 1.00 67.88 263 VAL A C 1
ATOM 2163 O O . VAL A 1 263 ? 25.495 27.051 13.938 1.00 67.88 263 VAL A O 1
ATOM 2166 N N . PRO A 1 264 ? 26.698 26.144 15.612 1.00 64.19 264 PRO A N 1
ATOM 2167 C CA . PRO A 1 264 ? 27.463 27.357 15.848 1.00 64.19 264 PRO A CA 1
ATOM 2168 C C . PRO A 1 264 ? 28.390 27.564 14.650 1.00 64.19 264 PRO A C 1
ATOM 2170 O O . PRO A 1 264 ? 29.362 26.836 14.469 1.00 64.19 264 PRO A O 1
ATOM 2173 N N . PHE A 1 265 ? 28.076 28.541 13.806 1.00 66.88 265 PHE A N 1
ATOM 2174 C CA . PHE A 1 265 ? 29.036 29.031 12.828 1.00 66.88 265 PHE A CA 1
ATOM 2175 C C . PHE A 1 265 ? 30.052 29.899 13.568 1.00 66.88 265 PHE A C 1
ATOM 2177 O O . PHE A 1 265 ? 29.668 30.767 14.359 1.00 66.88 265 PHE A O 1
ATOM 2184 N N . ALA A 1 266 ? 31.343 29.668 13.321 1.00 72.25 266 ALA A N 1
ATOM 2185 C CA . ALA A 1 266 ? 32.353 30.653 13.672 1.00 72.25 266 ALA A CA 1
ATOM 2186 C C . ALA A 1 266 ? 31.989 31.956 12.947 1.00 72.25 266 ALA A C 1
ATOM 2188 O O . ALA A 1 266 ? 31.690 31.937 11.751 1.00 72.25 266 ALA A O 1
ATOM 2189 N N . ARG A 1 267 ? 31.940 33.076 13.677 1.00 65.00 267 ARG A N 1
ATOM 2190 C CA . ARG A 1 267 ? 31.863 34.387 13.028 1.00 65.00 267 ARG A CA 1
ATOM 2191 C C . ARG A 1 267 ? 33.119 34.517 12.172 1.00 65.00 267 ARG A C 1
ATOM 2193 O O . ARG A 1 267 ? 34.208 34.381 12.721 1.00 65.00 267 ARG A O 1
ATOM 2200 N N . LEU A 1 268 ? 32.950 34.749 10.871 1.00 64.06 268 LEU A N 1
ATOM 2201 C CA . LEU A 1 268 ? 34.039 35.240 10.032 1.00 64.06 268 LEU A CA 1
ATOM 2202 C C . LEU A 1 268 ? 34.525 36.536 10.686 1.00 64.06 268 LEU A C 1
ATOM 2204 O O . LEU A 1 268 ? 33.711 37.419 10.977 1.00 64.06 268 LEU A O 1
ATOM 2208 N N . GLY A 1 269 ? 35.799 36.561 11.061 1.00 67.69 269 GLY A N 1
ATOM 2209 C CA . GLY A 1 269 ? 36.445 37.776 11.536 1.00 67.69 269 GLY A CA 1
ATOM 2210 C C . GLY A 1 269 ? 36.781 38.663 10.344 1.00 67.69 269 GLY A C 1
ATOM 2211 O O . GLY A 1 269 ? 36.830 38.183 9.215 1.00 67.69 269 GLY A O 1
ATOM 2212 N N . ASP A 1 270 ? 37.065 39.935 10.603 1.00 61.44 270 ASP A N 1
ATOM 2213 C CA . ASP A 1 270 ? 37.418 40.932 9.579 1.00 61.44 270 ASP A CA 1
ATOM 2214 C C . ASP A 1 270 ? 38.718 40.599 8.794 1.00 61.44 270 ASP A C 1
ATOM 2216 O O . ASP A 1 270 ? 39.155 41.389 7.966 1.00 61.44 270 ASP A O 1
ATOM 2220 N N . GLU A 1 271 ? 39.354 39.449 9.051 1.00 58.34 271 GLU A N 1
ATOM 2221 C CA . GLU A 1 271 ? 40.547 38.951 8.348 1.00 58.34 271 GLU A CA 1
ATOM 2222 C C . GLU A 1 271 ? 40.225 37.970 7.198 1.00 58.34 271 GLU A C 1
ATOM 2224 O O . GLU A 1 271 ? 41.141 37.555 6.491 1.00 58.34 271 GLU A O 1
ATOM 2229 N N . ASP A 1 272 ? 38.949 37.612 6.991 1.00 57.25 272 ASP A N 1
ATOM 2230 C CA . ASP A 1 272 ? 38.495 36.693 5.928 1.00 57.25 272 ASP A CA 1
ATOM 2231 C C . ASP A 1 272 ? 37.834 37.410 4.712 1.00 57.25 272 ASP A C 1
ATOM 2233 O O . ASP A 1 272 ? 37.150 36.753 3.918 1.00 57.25 272 ASP A O 1
ATOM 2237 N N . GLU A 1 273 ? 38.025 38.732 4.544 1.00 45.28 273 GLU A N 1
ATOM 2238 C CA . GLU A 1 273 ? 37.658 39.507 3.327 1.00 45.28 273 GLU A CA 1
ATOM 2239 C C . GLU A 1 273 ? 38.850 39.791 2.395 1.00 45.28 273 GLU A C 1
ATOM 2241 O O . GLU A 1 273 ? 39.906 40.267 2.872 1.00 45.28 273 GLU A O 1
#

pLDDT: mean 91.13, std 10.98, range [45.28, 98.56]